Protein AF-A0A6A6EH14-F1 (afdb_monomer)

Sequence (214 aa):
MGYSIRWVVLQLLDNLEDHGVGHVAWVDNLFSSERLFATLRDLGIGAAGTVRTTTTAREEKIKKEEAQDAVEEQQEQQEQQEQQEQQEQKEQQKQQSSRSSRSSRSSRSSRSSRAAGAAGAAGAAGAAAAGAAGAAGAAGAAGAAGAGAEEQQEQLLHIQQLEQLDHNQQPIKRKNPPSQSTPPLKRLKAIPEINRGVDPALTEIHRRHHNNLE

Mean predicted aligned error: 21.18 Å

Organism: NCBI:txid1314779

Solvent-accessible surface area (backbone atoms only — not comparable to full-atom values): 14132 Å² total; per-residue (Å²): 137,84,80,53,71,67,55,55,55,51,56,58,33,62,72,37,79,76,55,32,51,83,36,72,48,80,37,55,51,93,69,53,43,72,70,52,54,53,52,35,49,77,63,52,23,44,72,49,61,50,74,74,85,68,82,46,76,65,56,54,50,50,53,50,50,55,52,47,53,54,50,52,55,53,49,54,54,49,56,53,51,56,53,52,54,54,49,52,54,53,51,52,52,52,52,51,56,55,50,60,61,49,61,70,54,58,73,66,59,77,77,75,69,89,71,85,80,92,84,80,89,83,87,84,86,87,83,90,83,87,88,82,84,91,84,87,87,86,84,86,82,88,79,91,89,80,86,63,61,64,62,53,51,53,49,52,55,51,53,58,51,52,57,59,57,59,74,68,63,66,80,74,79,74,75,78,75,80,85,74,83,75,77,82,80,77,81,76,77,82,77,81,82,77,80,75,75,78,63,71,73,66,63,58,60,62,58,62,63,68,76,75,78,122

Foldseek 3Di:
DDDDLLNVVQVVLCPDVVSQAVEEAEDEQVSDDPVSCVVCVVVNHHYDYDHDPDDDPVNVVVVVVVVVVVVVVVVVVVVVVVVVVVVVVVVVVVVVVVVVVVVVVVVVVVVPPPDDDDDDDDDDDDDDDDDDDDDDDDDDDDDDDPPPPVVVVVVVVVVVVVVVVVVPPDPPPPPDDPDDDDDDDDDDDDDDDPPPDDDVVVVVVVVVVVVPPD

Radius of gyration: 39.1 Å; Cα contacts (8 Å, |Δi|>4): 51; chains: 1; bounding box: 109×74×80 Å

pLDDT: mean 70.2, std 20.9, range [32.19, 96.38]

Structure (mmCIF, N/CA/C/O backbone):
data_AF-A0A6A6EH14-F1
#
_entry.id   AF-A0A6A6EH14-F1
#
loop_
_atom_site.group_PDB
_atom_site.id
_atom_site.type_symbol
_atom_site.label_atom_id
_atom_site.label_alt_id
_atom_site.label_comp_id
_atom_site.label_asym_id
_atom_site.label_entity_id
_atom_site.label_seq_id
_atom_site.pdbx_PDB_ins_code
_atom_site.Cartn_x
_atom_site.Cartn_y
_atom_site.Cartn_z
_atom_site.occupancy
_atom_site.B_iso_or_equiv
_atom_site.auth_seq_id
_atom_site.auth_comp_id
_atom_site.auth_asym_id
_atom_site.auth_atom_id
_atom_site.pdbx_PDB_model_num
ATOM 1 N N . MET A 1 1 ? 8.130 22.002 -8.125 1.00 62.53 1 MET A N 1
ATOM 2 C CA . MET A 1 1 ? 7.531 20.819 -8.777 1.00 62.53 1 MET A CA 1
ATOM 3 C C . MET A 1 1 ? 8.627 19.782 -8.938 1.00 62.53 1 MET A C 1
ATOM 5 O O . MET A 1 1 ? 9.540 20.007 -9.720 1.00 62.53 1 MET A O 1
ATOM 9 N N . GLY A 1 2 ? 8.630 18.735 -8.113 1.00 70.50 2 GLY A N 1
ATOM 10 C CA . GLY A 1 2 ? 9.620 17.664 -8.232 1.00 70.50 2 GLY A CA 1
ATOM 11 C C . GLY A 1 2 ? 9.147 16.663 -9.275 1.00 70.50 2 GLY A C 1
ATOM 12 O O . GLY A 1 2 ? 8.114 16.029 -9.071 1.00 70.50 2 GLY A O 1
ATOM 13 N N . TYR A 1 3 ? 9.866 16.532 -10.387 1.00 80.19 3 TYR A N 1
ATOM 14 C CA . TYR A 1 3 ? 9.584 15.467 -11.342 1.00 80.19 3 TYR A CA 1
ATOM 15 C C . TYR A 1 3 ? 10.009 14.141 -10.722 1.00 80.19 3 TYR A C 1
ATOM 17 O O . TYR A 1 3 ? 11.165 13.960 -10.336 1.00 80.19 3 TYR A O 1
ATOM 25 N N . SER A 1 4 ? 9.056 13.220 -10.590 1.00 86.69 4 SER A N 1
ATOM 26 C CA . SER A 1 4 ? 9.380 11.854 -10.204 1.00 86.69 4 SER A CA 1
ATOM 27 C C . SER A 1 4 ? 10.250 11.239 -11.293 1.00 86.69 4 SER A C 1
ATOM 29 O O . SER A 1 4 ? 9.965 11.387 -12.479 1.00 86.69 4 SER A O 1
ATOM 31 N N . ILE A 1 5 ? 11.289 10.517 -10.888 1.00 84.31 5 ILE A N 1
ATOM 32 C CA . ILE A 1 5 ? 12.186 9.774 -11.779 1.00 84.31 5 ILE A CA 1
ATOM 33 C C . ILE A 1 5 ? 11.406 8.899 -12.778 1.00 84.31 5 ILE A C 1
ATOM 35 O O . ILE A 1 5 ? 11.756 8.835 -13.954 1.00 84.31 5 ILE A O 1
ATOM 39 N N . ARG A 1 6 ? 10.297 8.292 -12.330 1.00 88.88 6 ARG A N 1
ATOM 40 C CA . ARG A 1 6 ? 9.376 7.525 -13.183 1.00 88.88 6 ARG A CA 1
ATOM 41 C C . ARG A 1 6 ? 8.879 8.347 -14.374 1.00 88.88 6 ARG A C 1
ATOM 43 O O . ARG A 1 6 ? 8.787 7.826 -15.476 1.00 88.88 6 ARG A O 1
ATOM 50 N N . TRP A 1 7 ? 8.563 9.619 -14.148 1.00 92.25 7 TRP A N 1
ATOM 51 C CA . TRP A 1 7 ? 8.010 10.511 -15.164 1.00 92.25 7 TRP A CA 1
ATOM 52 C C . TRP A 1 7 ? 9.032 10.820 -16.258 1.00 92.25 7 TRP A C 1
ATOM 54 O O . TRP A 1 7 ? 8.688 10.808 -17.431 1.00 92.25 7 TRP A O 1
ATOM 64 N N . VAL A 1 8 ? 10.301 11.002 -15.883 1.00 91.88 8 VAL A N 1
ATOM 65 C CA . VAL A 1 8 ? 11.390 11.239 -16.843 1.00 91.88 8 VAL A CA 1
ATOM 66 C C . VAL A 1 8 ? 11.595 10.024 -17.750 1.00 91.88 8 VAL A C 1
ATOM 68 O O . VAL A 1 8 ? 11.724 10.184 -18.958 1.00 91.88 8 VAL A O 1
ATOM 71 N N . VAL A 1 9 ? 11.583 8.808 -17.190 1.00 90.56 9 VAL A N 1
ATOM 72 C CA . VAL A 1 9 ? 11.736 7.576 -17.984 1.00 90.56 9 VAL A CA 1
ATOM 73 C C . VAL A 1 9 ? 10.575 7.405 -18.964 1.00 90.56 9 VAL A C 1
ATOM 75 O O . VAL A 1 9 ? 10.810 7.125 -20.134 1.00 90.56 9 VAL A O 1
ATOM 78 N N . LEU A 1 10 ? 9.335 7.623 -18.514 1.00 91.06 10 LEU A N 1
ATOM 79 C CA . LEU A 1 10 ? 8.160 7.530 -19.386 1.00 91.06 10 LEU A CA 1
ATOM 80 C C . LEU A 1 10 ? 8.180 8.596 -20.487 1.00 91.06 10 LEU A C 1
ATOM 82 O O . LEU A 1 10 ? 7.934 8.278 -21.642 1.00 91.06 10 LEU A O 1
ATOM 86 N N . GLN A 1 11 ? 8.570 9.829 -20.161 1.00 93.56 11 GLN A N 1
ATOM 87 C CA . GLN A 1 11 ? 8.690 10.901 -21.146 1.00 93.56 11 GLN A CA 1
ATOM 88 C C . GLN A 1 11 ? 9.748 10.594 -22.218 1.00 93.56 11 GLN A C 1
ATOM 90 O O . GLN A 1 11 ? 9.579 10.962 -23.376 1.00 93.56 11 GLN A O 1
ATOM 95 N N . LEU A 1 12 ? 10.852 9.933 -21.857 1.00 93.19 12 LEU A N 1
ATOM 96 C CA . LEU A 1 12 ? 11.852 9.505 -22.838 1.00 93.19 12 LEU A CA 1
ATOM 97 C C . LEU A 1 12 ? 11.308 8.413 -23.766 1.00 93.19 12 LEU A C 1
ATOM 99 O O . LEU A 1 12 ? 11.603 8.443 -24.958 1.00 93.19 12 LEU A O 1
ATOM 103 N N . LEU A 1 13 ? 10.502 7.489 -23.239 1.00 92.62 13 LEU A N 1
ATOM 104 C CA . LEU A 1 13 ? 9.889 6.419 -24.029 1.00 92.62 13 LEU A CA 1
ATOM 105 C C . LEU A 1 13 ? 8.793 6.935 -24.966 1.00 92.62 13 LEU A C 1
ATOM 107 O O . LEU A 1 13 ? 8.703 6.469 -26.096 1.00 92.62 13 LEU A O 1
ATOM 111 N N . ASP A 1 14 ? 8.037 7.952 -24.551 1.00 93.69 14 ASP A N 1
ATOM 112 C CA . ASP A 1 14 ? 7.028 8.606 -25.396 1.00 93.69 14 ASP A CA 1
ATOM 113 C C . ASP A 1 14 ? 7.622 9.287 -26.638 1.00 93.69 14 ASP A C 1
ATOM 115 O O . ASP A 1 14 ? 6.906 9.524 -27.608 1.00 93.69 14 ASP A O 1
ATOM 119 N N . ASN A 1 15 ? 8.921 9.602 -26.623 1.00 94.38 15 ASN A N 1
ATOM 120 C CA . ASN A 1 15 ? 9.616 10.196 -27.766 1.00 94.38 15 ASN A CA 1
ATOM 121 C C . ASN A 1 15 ? 10.170 9.153 -28.758 1.00 94.38 15 ASN A C 1
ATOM 123 O O . ASN A 1 15 ? 10.753 9.545 -29.770 1.00 94.38 15 ASN A O 1
ATOM 127 N N . LEU A 1 16 ? 10.040 7.850 -28.481 1.00 93.31 16 LEU A N 1
ATOM 128 C CA . LEU A 1 16 ? 10.432 6.785 -29.411 1.00 93.31 16 LEU A CA 1
ATOM 129 C C . LEU A 1 16 ? 9.328 6.530 -30.446 1.00 93.31 16 LEU A C 1
ATOM 131 O O . LEU A 1 16 ? 8.141 6.696 -30.161 1.00 93.31 16 LEU A O 1
ATOM 135 N N . GLU A 1 17 ? 9.722 6.076 -31.639 1.00 91.56 17 GLU A N 1
ATOM 136 C CA . GLU A 1 17 ? 8.773 5.527 -32.613 1.00 91.56 17 GLU A CA 1
ATOM 137 C C . GLU A 1 17 ? 8.001 4.360 -31.973 1.00 91.56 17 GLU A C 1
ATOM 139 O O . GLU A 1 17 ? 8.542 3.600 -31.166 1.00 91.56 17 GLU A O 1
ATOM 144 N N . ASP A 1 18 ? 6.701 4.288 -32.260 1.00 89.88 18 ASP A N 1
ATOM 145 C CA . ASP A 1 18 ? 5.772 3.309 -31.683 1.00 89.88 18 ASP A CA 1
ATOM 146 C C . ASP A 1 18 ? 5.687 3.315 -30.141 1.00 89.88 18 ASP A C 1
ATOM 148 O O . ASP A 1 18 ? 5.312 2.314 -29.527 1.00 89.88 18 ASP A O 1
ATOM 152 N N . HIS A 1 19 ? 6.021 4.442 -29.493 1.00 90.75 19 HIS A N 1
ATOM 153 C CA . HIS A 1 19 ? 5.963 4.624 -28.033 1.00 90.75 19 HIS A CA 1
ATOM 154 C C . HIS A 1 19 ? 6.772 3.575 -27.243 1.00 90.75 19 HIS A C 1
ATOM 156 O O . HIS A 1 19 ? 6.478 3.276 -26.085 1.00 90.75 19 HIS A O 1
ATOM 162 N N . GLY A 1 20 ? 7.786 2.976 -27.876 1.00 88.00 20 GLY A N 1
ATOM 163 C CA . GLY A 1 20 ? 8.615 1.939 -27.265 1.00 88.00 20 GLY A CA 1
ATOM 164 C C . GLY A 1 20 ? 7.990 0.537 -27.233 1.00 88.00 20 GLY A C 1
ATOM 165 O O . GLY A 1 20 ? 8.589 -0.368 -26.646 1.00 88.00 20 GLY A O 1
ATOM 1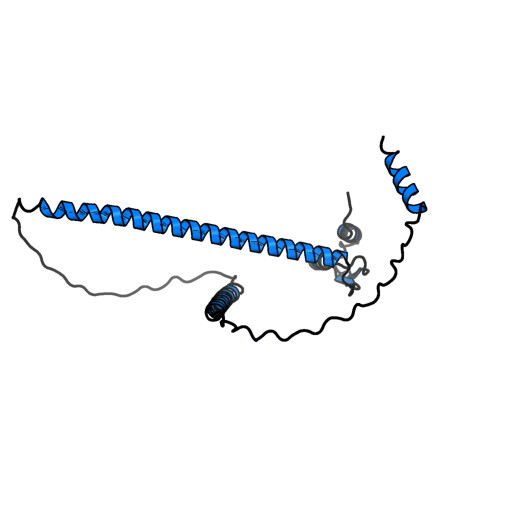66 N N . VAL A 1 21 ? 6.835 0.307 -27.866 1.00 92.00 21 VAL A N 1
ATOM 167 C CA . VAL A 1 21 ? 6.242 -1.037 -27.965 1.00 92.00 21 VAL A CA 1
ATOM 168 C C . VAL A 1 21 ? 7.173 -1.959 -28.756 1.00 92.00 21 VAL A C 1
ATOM 170 O O . VAL A 1 21 ? 7.667 -1.610 -29.822 1.00 92.00 21 VAL A O 1
ATOM 173 N N . GLY A 1 22 ? 7.447 -3.152 -28.222 1.00 91.75 22 GLY A N 1
ATOM 174 C CA . GLY A 1 22 ? 8.391 -4.097 -28.834 1.00 91.75 22 GLY A CA 1
ATOM 175 C C . GLY A 1 22 ? 9.871 -3.777 -28.583 1.00 91.75 22 GLY A C 1
ATOM 176 O O . GLY A 1 22 ? 10.736 -4.563 -28.974 1.00 91.75 22 GLY A O 1
ATOM 177 N N . HIS A 1 23 ? 10.178 -2.684 -27.880 1.00 93.19 23 HIS A N 1
ATOM 178 C CA . HIS A 1 23 ? 11.528 -2.381 -27.419 1.00 93.19 23 HIS A CA 1
ATOM 179 C C . HIS A 1 23 ? 11.799 -2.960 -26.027 1.00 93.19 23 HIS A C 1
ATOM 181 O O . HIS A 1 23 ? 10.889 -3.225 -25.237 1.00 93.19 23 HIS A O 1
ATOM 187 N N . VAL A 1 24 ? 13.089 -3.143 -25.726 1.00 94.69 24 VAL A N 1
ATOM 188 C CA . VAL A 1 24 ? 13.566 -3.525 -24.394 1.00 94.69 24 VAL A CA 1
ATOM 189 C C . VAL A 1 24 ? 14.359 -2.372 -23.789 1.00 94.69 24 VAL A C 1
ATOM 191 O O . VAL A 1 24 ? 15.455 -2.054 -24.251 1.00 94.69 24 VAL A O 1
ATOM 194 N N . ALA A 1 25 ? 13.816 -1.755 -22.743 1.00 94.69 25 ALA A N 1
ATOM 195 C CA . ALA A 1 25 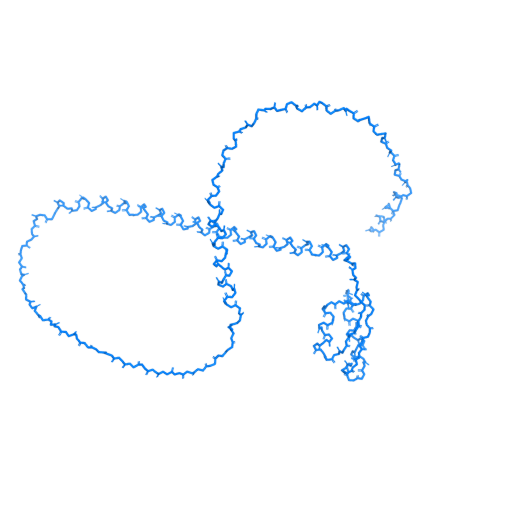? 14.491 -0.716 -21.981 1.00 94.69 25 ALA A CA 1
ATOM 196 C C . ALA A 1 25 ? 15.471 -1.342 -20.976 1.00 94.69 25 ALA A C 1
ATOM 198 O O . ALA A 1 25 ? 15.074 -2.120 -20.106 1.00 94.69 25 ALA A O 1
ATOM 199 N N . TRP A 1 26 ? 16.750 -0.975 -21.076 1.00 94.88 26 TRP A N 1
ATOM 200 C CA . TRP A 1 26 ? 17.766 -1.327 -20.084 1.00 94.88 26 TRP A CA 1
ATOM 201 C C . TRP A 1 26 ? 17.863 -0.218 -19.043 1.00 94.88 26 TRP A C 1
ATOM 203 O O . TRP A 1 26 ? 18.331 0.883 -19.328 1.00 94.88 26 TRP A O 1
ATOM 213 N N . VAL A 1 27 ? 17.378 -0.506 -17.841 1.00 94.62 27 VAL A N 1
ATOM 214 C CA . VAL A 1 27 ? 17.227 0.465 -16.761 1.00 94.62 27 VAL A CA 1
ATOM 215 C C . VAL A 1 27 ? 18.344 0.261 -15.738 1.00 94.62 27 VAL A C 1
ATOM 217 O O . VAL A 1 27 ? 18.548 -0.839 -15.222 1.00 94.62 27 VAL A O 1
ATOM 220 N N . ASP A 1 28 ? 19.093 1.326 -15.453 1.00 92.94 28 ASP A N 1
ATOM 221 C CA . ASP A 1 28 ? 20.128 1.300 -14.419 1.00 92.94 28 ASP A CA 1
ATOM 222 C C . ASP A 1 28 ? 19.495 1.211 -13.021 1.00 92.94 28 ASP A C 1
ATOM 224 O O . ASP A 1 28 ? 18.362 1.623 -12.774 1.00 92.94 28 ASP A O 1
ATOM 228 N N . ASN A 1 29 ? 20.276 0.725 -12.073 1.00 87.81 29 ASN A N 1
ATOM 229 C CA . ASN A 1 29 ? 19.924 0.455 -10.694 1.00 87.81 29 ASN A CA 1
ATOM 230 C C . ASN A 1 29 ? 19.356 1.661 -9.931 1.00 87.81 29 ASN A C 1
ATOM 232 O O . ASN A 1 29 ? 18.654 1.504 -8.936 1.00 87.81 29 ASN A O 1
ATOM 236 N N . LEU A 1 30 ? 19.702 2.880 -10.356 1.00 85.31 30 LEU A N 1
ATOM 237 C CA . LEU A 1 30 ? 19.173 4.119 -9.777 1.00 85.31 30 LEU A CA 1
ATOM 238 C C . LEU A 1 30 ? 17.703 4.363 -10.159 1.00 85.31 30 LEU A C 1
ATOM 240 O O . LEU A 1 30 ? 16.991 5.089 -9.467 1.00 85.31 30 LEU A O 1
ATOM 244 N N . PHE A 1 31 ? 17.268 3.760 -11.262 1.00 87.75 31 PHE A N 1
ATOM 245 C CA . PHE A 1 31 ? 15.968 3.957 -11.891 1.00 87.75 31 PHE A CA 1
ATOM 246 C C . PHE A 1 31 ? 15.073 2.714 -11.778 1.00 87.75 31 PHE A C 1
ATOM 248 O O . PHE A 1 31 ? 13.852 2.821 -11.907 1.00 87.75 31 PHE A O 1
ATOM 255 N N . SER A 1 32 ? 15.665 1.553 -11.488 1.00 89.56 32 SER A N 1
ATOM 256 C CA . SER A 1 32 ? 14.960 0.303 -11.219 1.00 89.56 32 SER A CA 1
ATOM 257 C C . SER A 1 32 ? 14.016 0.444 -10.025 1.00 89.56 32 SER A C 1
ATOM 259 O O . SER A 1 32 ? 14.443 0.576 -8.880 1.00 89.56 32 SER A O 1
ATOM 261 N N . SER A 1 33 ? 12.712 0.380 -10.289 1.00 87.44 33 SER A N 1
ATOM 262 C CA . SER A 1 33 ? 11.682 0.265 -9.255 1.00 87.44 33 SER A CA 1
ATOM 263 C C . SER A 1 33 ? 10.586 -0.688 -9.714 1.00 87.44 33 SER A C 1
ATOM 265 O O . SER A 1 33 ? 10.252 -0.735 -10.898 1.00 87.44 33 SER A O 1
ATOM 267 N N . GLU A 1 34 ? 9.995 -1.427 -8.776 1.00 87.44 34 GLU A N 1
ATOM 268 C CA . GLU A 1 34 ? 8.921 -2.383 -9.071 1.00 87.44 34 GLU A CA 1
ATOM 269 C C . GLU A 1 34 ? 7.739 -1.707 -9.781 1.00 87.44 34 GLU A C 1
ATOM 271 O O . GLU A 1 34 ? 7.255 -2.190 -10.805 1.00 87.44 34 GLU A O 1
ATOM 276 N N . ARG A 1 35 ? 7.343 -0.520 -9.302 1.00 89.69 35 ARG A N 1
ATOM 277 C CA . ARG A 1 35 ? 6.259 0.276 -9.898 1.00 89.69 35 ARG A CA 1
ATOM 278 C C . ARG A 1 35 ? 6.571 0.711 -11.334 1.00 89.69 35 ARG A C 1
ATOM 280 O O . ARG A 1 35 ? 5.663 0.749 -12.165 1.00 89.69 35 ARG A O 1
ATOM 287 N N . LEU A 1 36 ? 7.831 1.038 -11.641 1.00 92.25 36 LEU A N 1
ATOM 288 C CA . LEU A 1 36 ? 8.244 1.357 -13.010 1.00 92.25 36 LEU A CA 1
ATOM 289 C C . LEU A 1 36 ? 8.128 0.121 -13.906 1.00 92.25 36 LEU A C 1
ATOM 291 O O . LEU A 1 3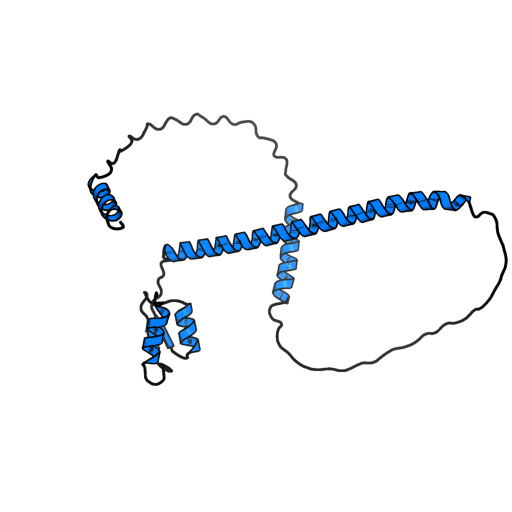6 ? 7.497 0.206 -14.953 1.00 92.25 36 LEU A O 1
ATOM 295 N N . PHE A 1 37 ? 8.660 -1.027 -13.481 1.00 94.31 37 PHE A N 1
ATOM 296 C CA . PHE A 1 37 ? 8.598 -2.261 -14.272 1.00 94.31 37 PHE A CA 1
ATOM 297 C C . PHE A 1 37 ? 7.168 -2.771 -14.488 1.00 94.31 37 PHE A C 1
ATOM 299 O O . PHE A 1 37 ? 6.866 -3.274 -15.566 1.00 94.31 37 PHE A O 1
ATOM 306 N N . ALA A 1 38 ? 6.276 -2.624 -13.503 1.00 93.62 38 ALA A N 1
ATOM 307 C CA . ALA A 1 38 ? 4.851 -2.904 -13.683 1.00 93.62 38 ALA A CA 1
ATOM 308 C C . ALA A 1 38 ? 4.243 -2.008 -14.775 1.00 93.62 38 ALA A C 1
ATOM 310 O O . ALA A 1 38 ? 3.647 -2.514 -15.718 1.00 93.62 38 ALA A O 1
ATOM 311 N N . THR A 1 39 ? 4.515 -0.699 -14.719 1.00 94.25 39 THR A N 1
ATOM 312 C CA . THR A 1 39 ? 4.010 0.255 -15.723 1.00 94.25 39 THR A CA 1
ATOM 313 C C . THR A 1 39 ? 4.520 -0.068 -17.130 1.00 94.25 39 THR A C 1
ATOM 315 O O . THR A 1 39 ? 3.746 -0.055 -18.077 1.00 94.25 39 THR A O 1
ATOM 318 N N . LEU A 1 40 ? 5.816 -0.367 -17.284 1.00 94.69 40 LEU A N 1
ATOM 319 C CA . LEU A 1 40 ? 6.399 -0.695 -18.591 1.00 94.69 40 LEU A CA 1
ATOM 320 C C . LEU A 1 40 ? 5.784 -1.968 -19.182 1.00 94.69 40 LEU A C 1
ATOM 322 O O . LEU A 1 40 ? 5.496 -2.015 -20.373 1.00 94.69 40 LEU A O 1
ATOM 326 N N . ARG A 1 41 ? 5.508 -2.965 -18.338 1.00 94.69 41 ARG A N 1
ATOM 327 C CA . ARG A 1 41 ? 4.848 -4.209 -18.744 1.00 94.69 41 ARG A CA 1
ATOM 328 C C . ARG A 1 41 ? 3.423 -3.976 -19.237 1.00 94.69 41 ARG A C 1
ATOM 330 O O . ARG A 1 41 ? 3.058 -4.533 -20.266 1.00 94.69 41 ARG A O 1
ATOM 337 N N . ASP A 1 42 ? 2.653 -3.145 -18.537 1.00 95.19 42 ASP A N 1
ATOM 338 C CA . ASP A 1 42 ? 1.282 -2.795 -18.934 1.00 95.19 42 ASP A CA 1
ATOM 339 C C . ASP A 1 42 ? 1.255 -2.042 -20.274 1.00 95.19 42 ASP A C 1
ATOM 341 O O . ASP A 1 42 ? 0.309 -2.175 -21.048 1.00 95.19 42 ASP A O 1
ATOM 345 N N . LEU A 1 43 ? 2.328 -1.305 -20.581 1.00 94.00 43 LEU A N 1
ATOM 346 C CA . LEU A 1 43 ? 2.539 -0.632 -21.865 1.00 94.00 43 LEU A CA 1
ATOM 347 C C . LEU A 1 43 ? 3.099 -1.558 -22.963 1.00 94.00 43 LEU A C 1
ATOM 349 O O . LEU A 1 43 ? 3.321 -1.108 -24.083 1.00 94.00 43 LEU A O 1
ATOM 353 N N . GLY A 1 44 ? 3.347 -2.840 -22.675 1.00 94.62 44 GLY A N 1
ATOM 354 C CA . GLY A 1 44 ? 3.933 -3.780 -23.638 1.00 94.62 44 GLY A CA 1
ATOM 355 C C . GLY A 1 44 ? 5.416 -3.527 -23.935 1.00 94.62 44 GLY A C 1
ATOM 356 O O . GLY A 1 44 ? 5.936 -3.992 -24.951 1.00 94.62 44 GLY A O 1
ATOM 357 N N . ILE A 1 45 ? 6.102 -2.795 -23.056 1.00 96.06 45 ILE A N 1
ATOM 358 C CA . ILE A 1 45 ? 7.523 -2.473 -23.166 1.00 96.06 45 ILE A CA 1
ATOM 359 C C . ILE A 1 45 ? 8.304 -3.488 -22.333 1.00 96.06 45 ILE A C 1
ATOM 361 O O . ILE A 1 45 ? 8.118 -3.615 -21.118 1.00 96.06 45 ILE A O 1
ATOM 365 N N . GLY A 1 46 ? 9.205 -4.220 -22.987 1.00 96.06 46 GLY A N 1
ATOM 366 C CA . GLY A 1 46 ? 10.143 -5.081 -22.284 1.00 96.06 46 GLY A CA 1
ATOM 367 C C . GLY A 1 46 ? 11.085 -4.224 -21.445 1.00 96.06 46 GLY A C 1
ATOM 368 O O . GLY A 1 46 ? 11.543 -3.174 -21.884 1.00 96.06 46 GLY A O 1
ATOM 369 N N . ALA A 1 47 ? 11.406 -4.652 -20.233 1.00 96.38 47 ALA A N 1
ATOM 370 C CA . ALA A 1 47 ? 12.354 -3.926 -19.405 1.00 96.38 47 ALA A CA 1
ATOM 371 C C . ALA A 1 47 ? 13.249 -4.899 -18.650 1.00 96.38 47 ALA A C 1
ATOM 373 O O . ALA A 1 47 ? 12.778 -5.882 -18.078 1.00 96.38 47 ALA A O 1
ATOM 374 N N . ALA A 1 48 ? 14.543 -4.610 -18.657 1.00 95.62 48 ALA A N 1
ATOM 375 C CA . ALA A 1 48 ? 15.550 -5.334 -17.904 1.00 95.62 48 ALA A CA 1
ATOM 376 C C . ALA A 1 48 ? 16.378 -4.322 -17.117 1.00 95.62 48 ALA A C 1
ATOM 378 O O . ALA A 1 48 ? 16.670 -3.232 -17.601 1.00 95.62 48 ALA A O 1
ATOM 379 N N . GLY A 1 49 ? 16.765 -4.665 -15.897 1.00 94.00 49 GLY A N 1
ATOM 380 C CA . GLY A 1 49 ? 17.567 -3.773 -15.078 1.00 94.00 49 GLY A CA 1
ATOM 381 C C . GLY A 1 49 ? 18.276 -4.513 -13.967 1.00 94.00 49 GLY A C 1
ATOM 382 O O . GLY A 1 49 ? 17.923 -5.638 -13.612 1.00 94.00 49 GLY A O 1
ATOM 383 N N . THR A 1 50 ? 19.299 -3.871 -13.420 1.00 89.56 50 THR A N 1
ATOM 384 C CA . THR A 1 50 ? 19.921 -4.350 -12.187 1.00 89.56 50 THR A CA 1
ATOM 385 C C . THR A 1 50 ? 19.080 -3.891 -11.000 1.00 89.56 50 THR A C 1
ATOM 387 O O . THR A 1 50 ? 18.483 -2.814 -11.035 1.00 89.56 50 THR A O 1
ATOM 390 N N . VAL A 1 51 ? 18.985 -4.735 -9.974 1.00 81.94 51 VAL A N 1
ATOM 391 C CA . VAL A 1 51 ? 18.228 -4.452 -8.750 1.00 81.94 51 VAL A CA 1
ATOM 392 C C . VAL A 1 51 ? 19.215 -4.290 -7.601 1.00 81.94 51 VAL A C 1
ATOM 394 O O . VAL A 1 51 ? 20.134 -5.099 -7.444 1.00 81.94 51 VAL A O 1
ATOM 397 N N . ARG A 1 52 ? 19.034 -3.250 -6.779 1.00 78.00 52 ARG A N 1
ATOM 398 C CA . ARG A 1 52 ? 19.806 -3.074 -5.547 1.00 78.00 52 ARG A CA 1
ATOM 399 C C . ARG A 1 52 ? 19.392 -4.183 -4.603 1.00 78.00 52 ARG A C 1
ATOM 401 O O . ARG A 1 52 ? 18.240 -4.269 -4.205 1.00 78.00 52 ARG A O 1
ATOM 408 N N . THR A 1 53 ? 20.349 -5.018 -4.229 1.00 79.81 53 THR A N 1
ATOM 409 C CA . THR A 1 53 ? 20.151 -6.009 -3.167 1.00 79.81 53 THR A CA 1
ATOM 410 C C . THR A 1 53 ? 20.222 -5.373 -1.781 1.00 79.81 53 THR A C 1
ATOM 412 O O . THR A 1 53 ? 19.756 -5.953 -0.806 1.00 79.81 53 THR A O 1
ATOM 415 N N . THR A 1 54 ? 20.804 -4.177 -1.679 1.00 78.81 54 THR A N 1
ATOM 416 C CA . THR A 1 54 ? 20.924 -3.436 -0.427 1.00 78.81 54 THR A CA 1
ATOM 417 C C . THR A 1 54 ? 19.688 -2.574 -0.220 1.00 78.81 54 THR A C 1
ATOM 419 O O . THR A 1 54 ? 19.501 -1.590 -0.941 1.00 78.81 54 THR A O 1
ATOM 422 N N . THR A 1 55 ? 18.889 -2.909 0.790 1.00 71.50 55 THR A N 1
ATOM 423 C CA . THR A 1 55 ? 17.839 -2.032 1.308 1.00 71.50 55 THR A CA 1
ATOM 424 C C . THR A 1 55 ? 18.472 -0.707 1.712 1.00 71.50 55 THR A C 1
ATOM 426 O O . THR A 1 55 ? 19.413 -0.666 2.507 1.00 71.50 55 THR A O 1
ATOM 429 N N . THR A 1 56 ? 18.011 0.394 1.133 1.00 74.50 56 THR A N 1
ATOM 430 C CA . THR A 1 56 ? 18.500 1.712 1.545 1.00 74.50 56 THR A CA 1
ATOM 431 C C . THR A 1 56 ? 17.863 2.102 2.879 1.00 74.50 56 THR A C 1
ATOM 433 O O . THR A 1 56 ? 16.708 1.777 3.139 1.00 74.50 56 THR A O 1
ATOM 436 N N . ALA A 1 57 ? 18.570 2.872 3.713 1.00 80.00 57 ALA A N 1
ATOM 437 C CA . ALA A 1 57 ? 18.023 3.372 4.984 1.00 80.00 57 ALA A CA 1
ATOM 438 C C . ALA A 1 57 ? 16.691 4.136 4.808 1.00 80.00 57 ALA A C 1
ATOM 440 O O . ALA A 1 57 ? 15.863 4.195 5.714 1.00 80.00 57 ALA A O 1
ATOM 441 N N . ARG A 1 58 ? 16.464 4.710 3.618 1.00 75.00 58 ARG A N 1
ATOM 442 C CA . ARG A 1 58 ? 15.195 5.346 3.256 1.00 75.00 58 ARG A CA 1
ATOM 443 C C . ARG A 1 58 ? 14.066 4.329 3.090 1.00 75.00 58 ARG A C 1
ATOM 445 O O . ARG A 1 58 ? 12.971 4.586 3.572 1.00 75.00 58 ARG A O 1
ATOM 452 N N . GLU A 1 59 ? 14.316 3.208 2.422 1.00 76.31 59 GLU A N 1
ATOM 453 C CA . GLU A 1 59 ? 13.321 2.140 2.259 1.00 76.31 59 GLU A CA 1
ATOM 454 C C . GLU A 1 59 ? 12.990 1.478 3.594 1.00 76.31 59 GLU A C 1
ATOM 456 O O . GLU A 1 59 ? 11.828 1.181 3.843 1.00 76.31 59 GLU A O 1
ATOM 461 N N . GLU A 1 60 ? 13.972 1.303 4.483 1.00 84.00 60 GLU A N 1
ATOM 462 C CA . GLU A 1 60 ? 13.701 0.830 5.846 1.00 84.00 60 GLU A CA 1
ATOM 463 C C . GLU A 1 60 ? 12.821 1.808 6.625 1.00 84.00 60 GLU A C 1
ATOM 465 O O . GLU A 1 60 ? 11.907 1.382 7.327 1.00 84.00 60 GLU A O 1
ATOM 470 N N . LYS A 1 61 ? 13.054 3.118 6.473 1.00 87.88 61 LYS A N 1
ATOM 471 C CA . LYS A 1 61 ? 12.217 4.146 7.100 1.00 87.88 61 LYS A CA 1
ATOM 472 C C . LYS A 1 61 ? 10.784 4.098 6.577 1.00 87.88 61 LYS A C 1
ATOM 474 O O . LYS A 1 61 ? 9.873 4.088 7.389 1.00 87.88 61 LYS A O 1
ATOM 479 N N . ILE A 1 62 ? 10.599 3.998 5.258 1.00 85.31 62 ILE A N 1
ATOM 480 C CA . ILE A 1 62 ? 9.265 3.901 4.642 1.00 85.31 62 ILE A CA 1
ATOM 481 C C . ILE A 1 62 ? 8.551 2.632 5.106 1.00 85.31 62 ILE A C 1
ATOM 483 O O . ILE A 1 62 ? 7.419 2.713 5.555 1.00 85.31 62 ILE A O 1
ATOM 487 N N . LYS A 1 63 ? 9.221 1.474 5.085 1.00 85.56 63 LYS A N 1
ATOM 488 C CA . LYS A 1 63 ? 8.628 0.222 5.579 1.00 85.56 63 LYS A CA 1
ATOM 489 C C . LYS A 1 63 ? 8.261 0.295 7.057 1.00 85.56 63 LYS A C 1
ATOM 491 O O . LYS A 1 63 ? 7.273 -0.295 7.471 1.00 85.56 63 LYS A O 1
ATOM 496 N N . LYS A 1 64 ? 9.071 0.984 7.864 1.00 90.62 64 LYS A N 1
ATOM 497 C CA . LYS A 1 64 ? 8.786 1.184 9.284 1.00 90.62 64 LYS A CA 1
ATOM 498 C C . LYS A 1 64 ? 7.595 2.117 9.495 1.00 90.62 64 LYS A C 1
ATOM 500 O O . LYS A 1 64 ? 6.811 1.844 10.391 1.00 90.62 64 LYS A O 1
ATOM 505 N N . GLU A 1 65 ? 7.469 3.169 8.692 1.00 91.00 65 GLU A N 1
ATOM 506 C CA . GLU A 1 65 ? 6.313 4.073 8.712 1.00 91.00 65 GLU A CA 1
ATOM 507 C C . GLU A 1 65 ? 5.043 3.330 8.269 1.00 91.00 65 GLU A C 1
ATOM 509 O O . GLU A 1 65 ? 4.090 3.291 9.032 1.00 91.00 65 GLU A O 1
ATOM 514 N N . GLU A 1 66 ? 5.067 2.602 7.146 1.00 90.69 66 GLU A N 1
ATOM 515 C CA . GLU A 1 66 ? 3.928 1.778 6.698 1.00 90.69 66 GLU A CA 1
ATOM 516 C C . GLU A 1 66 ? 3.534 0.711 7.735 1.00 90.69 66 GLU A C 1
ATOM 518 O O . GLU A 1 66 ? 2.354 0.451 7.952 1.00 90.69 66 GLU A O 1
ATOM 523 N N . ALA A 1 67 ? 4.512 0.100 8.413 1.00 88.50 67 ALA A N 1
ATOM 524 C CA . ALA A 1 67 ? 4.235 -0.846 9.490 1.00 88.50 67 ALA A CA 1
ATOM 525 C C . ALA A 1 67 ? 3.664 -0.168 10.746 1.00 88.50 67 ALA A C 1
ATOM 527 O O . ALA A 1 67 ? 2.906 -0.803 11.471 1.00 88.50 67 ALA A O 1
ATOM 528 N N . GLN A 1 68 ? 4.032 1.085 11.030 1.00 91.44 68 GLN A N 1
ATOM 529 C CA . GLN A 1 68 ? 3.452 1.848 12.136 1.00 91.44 68 GLN A CA 1
ATOM 530 C C . GLN A 1 68 ? 2.010 2.242 11.830 1.00 91.44 68 GLN A C 1
ATOM 532 O O . GLN A 1 68 ? 1.153 1.998 12.673 1.00 91.44 68 GLN A O 1
ATOM 537 N N . ASP A 1 69 ? 1.743 2.737 10.622 1.00 92.50 69 ASP A N 1
ATOM 538 C CA . ASP A 1 69 ? 0.394 3.099 10.180 1.00 92.50 69 ASP A CA 1
ATOM 539 C C . ASP A 1 69 ? -0.540 1.876 10.222 1.00 92.50 69 ASP A C 1
ATOM 541 O O . ASP A 1 69 ? -1.650 1.954 10.741 1.00 92.50 69 ASP A O 1
ATOM 545 N N . ALA A 1 70 ? -0.065 0.706 9.774 1.00 91.12 70 ALA A N 1
ATOM 546 C CA . ALA A 1 70 ? -0.840 -0.535 9.837 1.00 91.12 70 ALA A CA 1
ATOM 547 C C . ALA A 1 70 ? -1.143 -0.991 11.279 1.00 91.12 70 ALA A C 1
ATOM 549 O O . ALA A 1 70 ? -2.202 -1.561 11.540 1.00 91.12 70 ALA A O 1
ATOM 550 N N . VAL A 1 71 ? -0.221 -0.760 12.221 1.00 95.06 71 VAL A N 1
ATOM 551 C CA . VAL A 1 71 ? -0.440 -1.072 13.643 1.00 95.06 71 VAL A CA 1
ATOM 552 C C . VAL A 1 71 ? -1.437 -0.098 14.264 1.00 95.06 71 VAL A C 1
ATOM 554 O O . VAL A 1 71 ? -2.288 -0.528 15.038 1.00 95.06 71 VAL A O 1
ATOM 557 N N . GLU A 1 72 ? -1.357 1.186 13.921 1.00 94.44 72 GLU A N 1
ATOM 558 C CA . GLU A 1 72 ? -2.287 2.211 14.402 1.00 94.44 72 GLU A CA 1
ATOM 559 C C . GLU A 1 72 ? -3.713 1.936 13.893 1.00 94.44 72 GLU A C 1
ATOM 561 O O . GLU A 1 72 ? -4.651 1.905 14.687 1.00 94.44 72 GLU A O 1
ATOM 566 N N . GLU A 1 73 ? -3.867 1.577 12.615 1.00 92.81 73 GLU A N 1
ATOM 567 C CA . GLU A 1 73 ? -5.159 1.192 12.028 1.00 92.81 73 GLU A CA 1
ATOM 568 C C . GLU A 1 73 ? -5.741 -0.080 12.678 1.00 92.81 73 GLU A C 1
ATOM 570 O O . GLU A 1 73 ? -6.949 -0.189 12.915 1.00 92.81 73 GLU A O 1
ATOM 575 N N . GLN A 1 74 ? -4.883 -1.042 13.039 1.00 92.25 74 GLN A N 1
ATOM 576 C CA . GLN A 1 74 ? -5.302 -2.237 13.773 1.00 92.25 74 GLN A CA 1
ATOM 577 C C . GLN A 1 74 ? -5.736 -1.911 15.213 1.00 92.25 74 GLN A C 1
ATOM 579 O O . GLN A 1 74 ? -6.665 -2.532 15.736 1.00 92.25 74 GLN A O 1
ATOM 584 N N . GLN A 1 75 ? -5.094 -0.928 15.846 1.00 94.19 75 GLN A N 1
ATOM 585 C CA . GLN A 1 75 ? -5.417 -0.485 17.200 1.00 94.19 75 GLN A CA 1
ATOM 586 C C . GLN A 1 75 ? -6.755 0.272 17.239 1.00 94.19 75 GLN A C 1
ATOM 588 O O . GLN A 1 75 ? -7.589 -0.004 18.102 1.00 94.19 75 GLN A O 1
ATOM 593 N N . GLU A 1 76 ? -7.020 1.135 16.253 1.00 94.69 76 GLU A N 1
ATOM 594 C CA . GLU A 1 76 ? -8.313 1.819 16.112 1.00 94.69 76 GLU A CA 1
ATOM 595 C C . GLU A 1 76 ? -9.478 0.838 15.886 1.00 94.69 76 GLU A C 1
ATOM 597 O O . GLU A 1 76 ? -10.574 1.034 16.423 1.00 94.69 76 GLU A O 1
ATOM 602 N N . GLN A 1 77 ? -9.263 -0.249 15.131 1.00 93.44 77 GLN A N 1
ATOM 603 C CA . GLN A 1 77 ? -10.283 -1.293 14.969 1.00 93.44 77 GLN A CA 1
ATOM 604 C C . GLN A 1 77 ? -10.611 -2.008 16.285 1.00 93.44 77 GLN A C 1
ATOM 606 O O . GLN A 1 77 ? -11.786 -2.289 16.542 1.00 93.44 77 GLN A O 1
ATOM 611 N N . GLN A 1 78 ? -9.610 -2.274 17.132 1.00 93.88 78 GLN A N 1
ATOM 612 C CA . GLN A 1 78 ? -9.846 -2.856 18.458 1.00 93.88 78 GLN A CA 1
ATOM 613 C C . GLN A 1 78 ? -10.656 -1.917 19.356 1.00 93.88 78 GLN A C 1
ATOM 615 O O . GLN A 1 78 ? -11.632 -2.351 19.970 1.00 93.88 78 GLN A O 1
ATOM 620 N N . GLU A 1 79 ? -10.326 -0.623 19.388 1.00 95.56 79 GLU A N 1
ATOM 621 C CA . GLU A 1 79 ? -11.074 0.346 20.199 1.00 95.56 79 GLU A CA 1
ATOM 622 C C . GLU A 1 79 ? -12.539 0.491 19.749 1.00 95.56 79 GLU A C 1
ATOM 624 O O . GLU A 1 79 ? -13.438 0.663 20.581 1.00 95.56 79 GLU A O 1
ATOM 629 N N . GLN A 1 80 ? -12.820 0.385 18.443 1.00 95.38 80 GLN A N 1
ATOM 630 C CA . GLN A 1 80 ? -14.199 0.375 17.943 1.00 95.38 80 GLN A CA 1
ATOM 631 C C . GLN A 1 80 ? -14.986 -0.864 18.387 1.00 95.38 80 GLN A C 1
ATOM 633 O O . GLN A 1 80 ? -16.169 -0.733 18.723 1.00 95.38 80 GLN A O 1
ATOM 638 N N . GLN A 1 81 ? -14.360 -2.046 18.421 1.00 95.00 81 GLN A N 1
ATOM 639 C CA . GLN A 1 81 ? -15.009 -3.258 18.931 1.00 95.00 81 GLN A CA 1
ATOM 640 C C . GLN A 1 81 ? -15.339 -3.138 20.421 1.00 95.00 81 GLN A C 1
ATOM 642 O O . GLN A 1 81 ? -16.483 -3.385 20.812 1.00 95.00 81 GLN A O 1
ATOM 647 N N . GLU A 1 82 ? -14.401 -2.665 21.246 1.00 95.38 82 GLU A N 1
ATOM 648 C CA . GLU A 1 82 ? -14.644 -2.495 22.686 1.00 95.38 82 GLU A CA 1
ATOM 649 C C . GLU A 1 82 ? -15.780 -1.497 22.981 1.00 95.38 82 GLU A C 1
ATOM 651 O O . GLU A 1 82 ? -16.568 -1.681 23.919 1.00 95.38 82 GLU A O 1
ATOM 656 N N . GLN A 1 83 ? -15.916 -0.440 22.170 1.00 95.50 83 GLN A N 1
ATOM 657 C CA . GLN A 1 83 ? -17.029 0.501 22.310 1.00 95.50 83 GLN A CA 1
ATOM 658 C C . GLN A 1 83 ? -18.390 -0.127 21.985 1.00 95.50 83 GLN A C 1
ATOM 660 O O . GLN A 1 83 ? -19.375 0.204 22.658 1.00 95.50 83 GLN A O 1
ATOM 665 N N . GLN A 1 84 ? -18.470 -1.024 20.996 1.00 95.19 84 GLN A N 1
ATOM 666 C CA . GLN A 1 84 ? -19.712 -1.744 20.698 1.00 95.19 84 GLN A CA 1
ATOM 667 C C . GLN A 1 84 ? -20.103 -2.682 21.845 1.00 95.19 84 GLN A C 1
ATOM 669 O O . GLN A 1 84 ? -21.246 -2.628 22.306 1.00 95.19 84 GLN A O 1
ATOM 674 N N . GLU A 1 85 ? -19.159 -3.454 22.388 1.00 95.44 85 GLU A N 1
ATOM 675 C CA . GLU A 1 85 ? -19.441 -4.372 23.501 1.00 95.44 85 GLU A CA 1
ATOM 676 C C . GLU A 1 85 ? -19.931 -3.639 24.762 1.00 95.44 85 GLU A C 1
ATOM 678 O O . GLU A 1 85 ? -20.866 -4.082 25.443 1.00 95.44 85 GLU A O 1
ATOM 683 N N . GLN A 1 86 ? -19.363 -2.466 25.068 1.00 95.50 86 GLN A N 1
ATOM 684 C CA . GLN A 1 86 ? -19.845 -1.644 26.183 1.00 95.50 86 GLN A CA 1
ATOM 685 C C . GLN A 1 86 ? -21.271 -1.119 25.969 1.00 95.50 86 GLN A C 1
ATOM 687 O O . GLN A 1 86 ? -22.024 -0.975 26.945 1.00 95.50 86 GLN A O 1
ATOM 692 N N . GLN A 1 87 ? -21.664 -0.805 24.729 1.00 95.25 87 GLN A N 1
ATOM 693 C CA . GLN A 1 87 ? -23.042 -0.404 24.437 1.00 95.25 87 GLN A CA 1
ATOM 694 C C . GLN A 1 87 ? -24.012 -1.572 24.623 1.00 95.25 87 GLN A C 1
ATOM 696 O O . GLN A 1 87 ? -25.038 -1.394 25.289 1.00 95.25 87 GLN A O 1
ATOM 701 N N . GLU A 1 88 ? -23.662 -2.768 24.146 1.00 95.81 88 GLU A N 1
ATOM 702 C CA . GLU A 1 88 ? -24.496 -3.960 24.318 1.00 95.81 88 GLU A CA 1
ATOM 703 C C . GLU A 1 88 ? -24.684 -4.330 25.797 1.00 95.81 88 GLU A C 1
ATOM 705 O O . GLU A 1 88 ? -25.809 -4.608 26.230 1.00 95.81 88 GLU A O 1
ATOM 710 N N . GLN A 1 89 ? -23.632 -4.253 26.623 1.00 94.56 89 GLN A N 1
ATOM 711 C CA . GLN A 1 89 ? -23.765 -4.490 28.068 1.00 94.56 89 GLN A CA 1
ATOM 712 C C . GLN A 1 89 ? -24.701 -3.481 28.748 1.00 94.56 89 GLN A C 1
ATOM 714 O O . GLN A 1 89 ? -25.528 -3.857 29.591 1.00 94.56 89 GLN A O 1
ATOM 719 N N . LYS A 1 90 ? -24.615 -2.194 28.381 1.00 94.38 90 LYS A N 1
ATOM 720 C CA . LYS A 1 90 ? -25.526 -1.160 28.905 1.00 94.38 90 LYS A CA 1
ATOM 721 C C . LYS A 1 90 ? -26.971 -1.420 28.487 1.00 94.38 90 LYS A C 1
ATOM 723 O O . LYS A 1 90 ? -27.888 -1.205 29.288 1.00 94.38 90 LYS A O 1
ATOM 728 N N . GLU A 1 91 ? -27.193 -1.885 27.263 1.00 95.44 91 GLU A N 1
ATOM 729 C CA . GLU A 1 91 ? -28.531 -2.201 26.777 1.00 95.44 91 GLU A CA 1
ATOM 730 C C . GLU A 1 91 ? -29.117 -3.436 27.476 1.00 95.44 91 GLU A C 1
ATOM 732 O O . GLU A 1 91 ? -30.271 -3.400 27.920 1.00 95.44 91 GLU A O 1
ATOM 737 N N . GLN A 1 92 ? -28.309 -4.473 27.723 1.00 93.31 92 GLN A N 1
ATOM 738 C CA . GLN A 1 92 ? -28.726 -5.628 28.524 1.00 93.31 92 GLN A CA 1
ATOM 739 C C . GLN A 1 92 ? -29.106 -5.237 29.963 1.00 93.31 92 GLN A C 1
ATOM 741 O O . GLN A 1 92 ? -30.149 -5.676 30.461 1.00 93.31 92 GLN A O 1
ATOM 746 N N . GLN A 1 93 ? -28.351 -4.351 30.629 1.00 92.75 93 GLN A N 1
ATOM 747 C CA . GLN A 1 93 ? -28.737 -3.840 31.957 1.00 92.75 93 GLN A CA 1
ATOM 748 C C . GLN A 1 93 ? -30.044 -3.027 31.929 1.00 92.75 93 GLN A C 1
ATOM 750 O O . GLN A 1 93 ? -30.878 -3.145 32.840 1.00 92.75 93 GLN A O 1
ATOM 755 N N . LYS A 1 94 ? -30.287 -2.229 30.880 1.00 92.50 94 LYS A N 1
ATOM 756 C CA . LYS A 1 94 ? -31.574 -1.528 30.693 1.00 92.50 94 LYS A CA 1
ATOM 757 C C . LYS A 1 94 ? -32.741 -2.503 30.499 1.00 92.50 94 LYS A C 1
ATOM 759 O O . LYS A 1 94 ? -33.830 -2.294 31.046 1.00 92.50 94 LYS A O 1
ATOM 764 N N . GLN A 1 95 ? -32.536 -3.601 29.778 1.00 90.94 95 GLN A N 1
ATOM 765 C CA . GLN A 1 95 ? -33.565 -4.633 29.627 1.00 90.94 95 GLN A CA 1
ATOM 766 C C . GLN A 1 95 ? -33.828 -5.392 30.940 1.00 90.94 95 GLN A C 1
ATOM 768 O O . GLN A 1 95 ? -34.979 -5.692 31.264 1.00 90.94 95 GLN A O 1
ATOM 773 N N . GLN A 1 96 ? -32.800 -5.654 31.750 1.00 90.44 96 GLN A N 1
ATOM 774 C CA . GLN A 1 96 ? -32.980 -6.300 33.055 1.00 90.44 96 GLN A CA 1
ATOM 775 C C . GLN A 1 96 ? -33.703 -5.397 34.068 1.00 90.44 96 GLN A C 1
ATOM 777 O O . GLN A 1 96 ? -34.616 -5.857 34.759 1.00 90.44 96 GLN A O 1
ATOM 782 N N . SER A 1 97 ? -33.374 -4.102 34.117 1.00 89.44 97 SER A N 1
ATOM 783 C CA . SER A 1 97 ? -34.046 -3.130 35.001 1.00 89.44 97 SER A CA 1
ATOM 784 C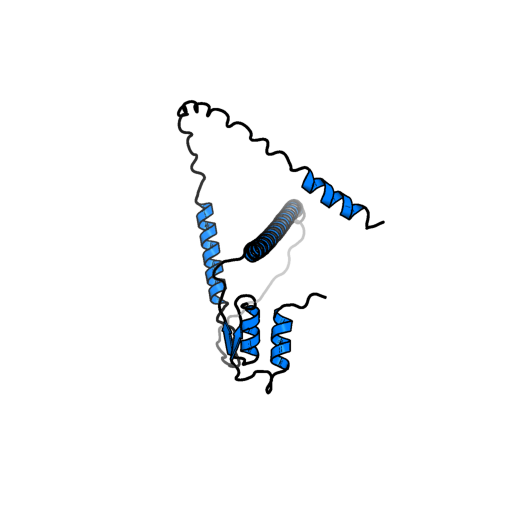 C . SER A 1 97 ? -35.507 -2.850 34.605 1.00 89.44 97 SER A C 1
ATOM 786 O O . SER A 1 97 ? -36.377 -2.656 35.461 1.00 89.44 97 SER A O 1
ATOM 788 N N . SER A 1 98 ? -35.833 -2.900 33.311 1.00 86.12 98 SER A N 1
ATOM 789 C CA . SER A 1 98 ? -37.227 -2.813 32.844 1.00 86.12 98 SER A CA 1
ATOM 790 C C . SER A 1 98 ? -38.028 -4.103 33.085 1.00 86.12 98 SER A C 1
ATOM 792 O O . SER A 1 98 ? -39.238 -4.052 33.327 1.00 86.12 98 SER A O 1
ATOM 794 N N . ARG A 1 99 ? -37.378 -5.276 33.100 1.00 84.06 99 ARG A N 1
ATOM 795 C CA . ARG A 1 99 ? -38.020 -6.549 33.476 1.00 84.06 99 ARG A CA 1
ATOM 796 C C . ARG A 1 99 ? -38.333 -6.634 34.972 1.00 84.06 99 ARG A C 1
ATOM 798 O O . ARG A 1 99 ? -39.439 -7.049 35.329 1.00 84.06 99 ARG A O 1
ATOM 805 N N . SER A 1 100 ? -37.422 -6.202 35.844 1.00 79.12 100 SER A N 1
ATOM 806 C CA . SER A 1 100 ? -37.629 -6.231 37.303 1.00 79.12 100 SER A CA 1
ATOM 807 C C . SER A 1 100 ? -38.722 -5.262 37.784 1.00 79.12 100 SER A C 1
ATOM 809 O O . SER A 1 100 ? -39.438 -5.548 38.746 1.00 79.12 100 SER A O 1
ATOM 811 N N . SER A 1 101 ? -38.938 -4.154 37.072 1.00 74.19 101 SER A N 1
ATOM 812 C CA . SER A 1 101 ? -40.031 -3.210 37.355 1.00 74.19 101 SER A CA 1
ATOM 813 C C . SER A 1 101 ? -41.409 -3.678 36.853 1.00 74.19 101 SER A C 1
ATOM 815 O O . SER A 1 101 ? -42.438 -3.267 37.396 1.00 74.19 101 SER A O 1
ATOM 817 N N . ARG A 1 102 ? -41.476 -4.585 35.865 1.00 68.44 102 ARG A N 1
ATOM 818 C CA . ARG A 1 102 ? -42.741 -5.213 35.428 1.00 68.44 102 ARG A CA 1
ATOM 819 C C . ARG A 1 102 ? -43.184 -6.370 36.331 1.00 68.44 102 ARG A C 1
ATOM 821 O O . ARG A 1 102 ? -44.385 -6.501 36.577 1.00 68.44 102 ARG A O 1
ATOM 828 N N . SER A 1 103 ? -42.260 -7.172 36.868 1.00 62.88 103 SER A N 1
ATOM 829 C CA . SER A 1 103 ? -42.609 -8.315 37.738 1.00 62.88 103 SER A CA 1
ATOM 830 C C . SER A 1 103 ? -43.245 -7.892 39.072 1.00 62.88 103 SER A C 1
ATOM 832 O O . SER A 1 103 ? -44.088 -8.599 39.625 1.00 62.88 103 SER A O 1
ATOM 834 N N . SER A 1 104 ? -42.928 -6.691 39.554 1.00 58.78 104 SER A N 1
ATOM 835 C CA . SER A 1 104 ? -43.496 -6.112 40.777 1.00 58.78 104 SER A CA 1
ATOM 836 C C . SER A 1 104 ? -44.898 -5.506 40.585 1.00 58.78 104 SER A C 1
ATOM 838 O O . SER A 1 104 ? -45.608 -5.280 41.565 1.00 58.78 104 SER A O 1
ATOM 840 N N . ARG A 1 105 ? -45.359 -5.296 39.340 1.00 57.94 105 ARG A N 1
ATOM 841 C CA . ARG A 1 105 ? -46.740 -4.861 39.050 1.00 57.94 105 ARG A CA 1
ATOM 842 C C . ARG A 1 105 ? -47.717 -6.026 38.859 1.00 57.94 105 ARG A C 1
ATOM 844 O O . ARG A 1 105 ? -48.881 -5.883 39.232 1.00 57.94 105 ARG A O 1
ATOM 851 N N . SER A 1 106 ? -47.281 -7.187 38.357 1.00 56.00 106 SER A N 1
ATOM 852 C CA . SER A 1 106 ? -48.204 -8.319 38.132 1.00 56.00 106 SER A CA 1
ATOM 853 C C . SER A 1 106 ? -48.651 -9.013 39.428 1.00 56.00 106 SER A C 1
ATOM 855 O O . SER A 1 106 ? -49.753 -9.553 39.490 1.00 56.00 106 SER A O 1
ATOM 857 N N . SER A 1 107 ? -47.872 -8.907 40.506 1.00 54.66 107 SER A N 1
ATOM 858 C CA . SER A 1 107 ? -48.192 -9.488 41.819 1.00 54.66 107 SER A CA 1
ATOM 859 C C . SER A 1 107 ? -49.229 -8.691 42.633 1.00 54.66 107 SER A C 1
ATOM 861 O O . SER A 1 107 ? -49.762 -9.212 43.611 1.00 54.66 107 SER A O 1
ATOM 863 N N . ARG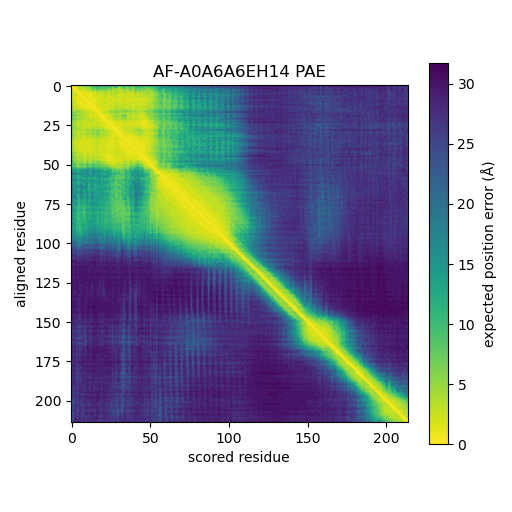 A 1 108 ? -49.587 -7.463 42.222 1.00 53.22 108 ARG A N 1
ATOM 864 C CA . ARG A 1 108 ? -50.724 -6.708 42.797 1.00 53.22 108 ARG A CA 1
ATOM 865 C C . ARG A 1 108 ? -52.031 -6.863 42.013 1.00 53.22 108 ARG A C 1
ATOM 867 O O . ARG A 1 108 ? -53.096 -6.648 42.582 1.00 53.22 108 ARG A O 1
ATOM 874 N N . SER A 1 109 ? -51.975 -7.287 40.749 1.00 51.88 109 SER A N 1
ATOM 875 C CA . SER A 1 109 ? -53.166 -7.436 39.897 1.00 51.88 109 SER A CA 1
ATOM 876 C C . SER A 1 109 ? -53.943 -8.739 40.131 1.00 51.88 109 SER A C 1
ATOM 878 O O . SER A 1 109 ? -55.100 -8.832 39.734 1.00 51.88 109 SER A O 1
ATOM 880 N N . SER A 1 110 ? -53.357 -9.744 40.787 1.00 52.47 110 SER A N 1
ATOM 881 C CA . SER A 1 110 ? -53.980 -11.063 40.994 1.00 52.47 110 SER A CA 1
ATOM 882 C C . SER A 1 110 ? -54.867 -11.172 42.244 1.00 52.47 110 SER A C 1
ATOM 884 O O . SER A 1 110 ? -55.423 -12.236 42.505 1.00 52.47 110 SER A O 1
ATOM 886 N N . ARG A 1 111 ? -55.066 -10.085 43.007 1.00 52.25 111 ARG A N 1
ATOM 887 C CA . ARG A 1 111 ? -56.024 -10.045 44.136 1.00 52.25 111 ARG A CA 1
ATOM 888 C C . ARG A 1 111 ? -57.333 -9.299 43.837 1.00 52.25 111 ARG A C 1
ATOM 890 O O . ARG A 1 111 ? -58.206 -9.288 44.696 1.00 52.25 111 ARG A O 1
ATOM 897 N N . SER A 1 112 ? -57.500 -8.718 42.643 1.00 51.56 112 SER A N 1
ATOM 898 C CA . SER A 1 112 ? -58.647 -7.843 42.325 1.00 51.56 112 SER A CA 1
ATOM 899 C C . SER A 1 112 ? -59.681 -8.419 41.343 1.00 51.56 112 SER A C 1
ATOM 901 O O . SER A 1 112 ? -60.672 -7.747 41.078 1.00 51.56 112 SER A O 1
ATOM 903 N N . SER A 1 113 ? -59.513 -9.631 40.805 1.00 51.81 113 SER A N 1
ATOM 904 C CA . SER A 1 113 ? -60.414 -10.186 39.771 1.00 51.81 113 SER A CA 1
ATOM 905 C C . SER A 1 113 ? -61.197 -11.435 40.204 1.00 51.81 113 SER A C 1
ATOM 907 O O . SER A 1 113 ? -61.565 -12.263 39.379 1.00 51.81 113 SER A O 1
ATOM 909 N N . ARG A 1 114 ? -61.501 -11.582 41.503 1.00 47.00 114 ARG A N 1
ATOM 910 C CA . ARG A 1 114 ? -62.321 -12.697 42.022 1.00 47.00 114 ARG A CA 1
ATOM 911 C C . ARG A 1 114 ? -63.836 -12.411 42.057 1.00 47.00 114 ARG A C 1
ATOM 913 O O . ARG A 1 114 ? -64.556 -13.073 42.797 1.00 47.00 114 ARG A O 1
ATOM 920 N N . ALA A 1 115 ? -64.330 -11.463 41.260 1.00 49.53 115 ALA A N 1
ATOM 921 C CA . ALA A 1 115 ? -65.760 -11.198 41.093 1.00 49.53 115 ALA A CA 1
ATOM 922 C C . ALA A 1 115 ? -66.065 -10.813 39.634 1.00 49.53 115 ALA A C 1
ATOM 924 O O . ALA A 1 115 ? -65.353 -9.989 39.072 1.00 49.53 115 ALA A O 1
ATOM 925 N N . ALA A 1 116 ? -67.138 -11.383 39.077 1.00 47.34 116 ALA A N 1
ATOM 926 C CA . ALA A 1 116 ? -67.582 -11.354 37.674 1.00 47.34 116 ALA A CA 1
ATOM 927 C C . ALA A 1 116 ? -66.738 -12.235 36.730 1.00 47.34 116 ALA A C 1
ATOM 929 O O . ALA A 1 116 ? -65.555 -12.011 36.536 1.00 47.34 116 ALA A O 1
ATOM 930 N N . GLY A 1 117 ? -67.260 -13.272 36.088 1.00 41.47 117 GLY A N 1
ATOM 931 C CA . GLY A 1 117 ? -68.630 -13.741 35.929 1.00 41.47 117 GLY A CA 1
ATOM 932 C C . GLY A 1 117 ? -68.595 -14.828 34.852 1.00 41.47 117 GLY A C 1
ATOM 933 O O . GLY A 1 117 ? -67.853 -14.719 33.880 1.00 41.47 117 GLY A O 1
ATOM 934 N N . ALA A 1 118 ? -69.336 -15.906 35.075 1.00 45.31 118 ALA A N 1
ATOM 935 C CA . ALA A 1 118 ? -69.506 -17.011 34.144 1.00 45.31 118 ALA A CA 1
ATOM 936 C C . ALA A 1 118 ? -70.429 -16.619 32.975 1.00 45.31 118 ALA A C 1
ATOM 938 O O . ALA A 1 118 ? -71.422 -15.943 33.229 1.00 45.31 118 ALA A O 1
ATOM 939 N N . ALA A 1 119 ? -70.143 -17.088 31.750 1.00 40.81 119 ALA A N 1
ATOM 940 C CA . ALA A 1 119 ? -71.108 -17.694 30.808 1.00 40.81 119 ALA A CA 1
ATOM 941 C C . ALA A 1 119 ? -70.544 -17.837 29.373 1.00 40.81 119 ALA A C 1
ATOM 943 O O . ALA A 1 119 ? -69.969 -16.897 28.836 1.00 40.81 119 ALA A O 1
ATOM 944 N N . GLY A 1 120 ? -70.825 -18.992 28.748 1.00 37.53 120 GLY A N 1
ATOM 945 C CA . GLY A 1 120 ? -70.755 -19.256 27.296 1.00 37.53 120 GLY A CA 1
ATOM 946 C C . GLY A 1 120 ? -69.498 -20.026 26.868 1.00 37.53 120 GLY A C 1
ATOM 947 O O . GLY A 1 120 ? -68.428 -19.439 26.835 1.00 37.53 120 GLY A O 1
ATOM 948 N N . ALA A 1 121 ? -69.487 -21.358 26.683 1.00 37.06 121 ALA A N 1
ATOM 949 C CA . ALA A 1 121 ? -70.171 -22.171 25.650 1.00 37.06 121 ALA A CA 1
ATOM 950 C C . ALA A 1 121 ? -69.852 -21.677 24.223 1.00 37.06 121 ALA A C 1
ATOM 952 O O . ALA A 1 121 ? -69.960 -20.489 23.972 1.00 37.06 121 ALA A O 1
ATOM 953 N N . ALA A 1 122 ? -69.530 -22.465 23.201 1.00 39.34 122 ALA A N 1
ATOM 954 C CA . ALA A 1 122 ? -69.274 -23.883 22.976 1.00 39.34 122 ALA A CA 1
ATOM 955 C C . ALA A 1 122 ? -68.786 -23.988 21.506 1.00 39.34 122 ALA A C 1
ATOM 957 O O . ALA A 1 122 ? -69.177 -23.158 20.688 1.00 39.34 122 ALA A O 1
ATOM 958 N N . GLY A 1 123 ? -68.050 -25.045 21.146 1.00 35.25 123 GLY A N 1
ATOM 959 C CA . GLY A 1 123 ? -68.234 -25.683 19.833 1.00 35.25 123 GLY A CA 1
ATOM 960 C C . GLY A 1 123 ? -67.077 -25.691 18.819 1.00 35.25 123 GLY A C 1
ATOM 961 O O . GLY A 1 123 ? -66.408 -24.690 18.599 1.00 35.25 123 GLY A O 1
ATOM 962 N N . ALA A 1 124 ? -67.004 -26.853 18.147 1.00 34.44 124 ALA A N 1
ATOM 963 C CA . ALA A 1 124 ? -66.335 -27.225 16.887 1.00 34.44 124 ALA A CA 1
ATOM 964 C C . ALA A 1 124 ? -64.799 -27.404 16.936 1.00 34.44 124 ALA A C 1
ATOM 966 O O . ALA A 1 124 ? -64.073 -26.453 17.173 1.00 34.44 124 ALA A O 1
ATOM 967 N N . ALA A 1 125 ? -64.200 -28.601 16.843 1.00 38.88 125 ALA A N 1
ATOM 968 C CA . ALA A 1 125 ? -64.363 -29.767 15.950 1.00 38.88 125 ALA A CA 1
ATOM 969 C C . ALA A 1 125 ? -63.861 -29.553 14.503 1.00 38.88 125 ALA A C 1
ATOM 971 O O . ALA A 1 125 ? -64.390 -28.715 13.783 1.00 38.88 125 ALA A O 1
ATOM 972 N N . GLY A 1 126 ? -62.912 -30.410 14.084 1.00 33.69 126 GLY A N 1
ATOM 973 C CA . GLY A 1 126 ? -62.417 -30.592 12.704 1.00 33.69 126 GLY A CA 1
ATOM 974 C C . GLY A 1 126 ? -61.151 -29.777 12.384 1.00 33.69 126 GLY A C 1
ATOM 975 O O . GLY A 1 126 ? -61.037 -28.649 12.829 1.00 33.69 126 GLY A O 1
ATOM 976 N N . ALA A 1 127 ? -60.148 -30.236 11.633 1.00 34.69 127 ALA A N 1
ATOM 977 C CA . ALA A 1 127 ? -59.998 -31.425 10.802 1.00 34.69 127 ALA A CA 1
ATOM 978 C C . ALA A 1 127 ? -58.502 -31.657 10.480 1.00 34.69 127 ALA A C 1
ATOM 980 O O . ALA A 1 127 ? -57.674 -30.755 10.591 1.00 34.69 127 ALA A O 1
ATOM 981 N N . ALA A 1 128 ? -58.187 -32.884 10.068 1.00 42.06 128 ALA A N 1
ATOM 982 C CA . ALA A 1 128 ? -56.907 -33.326 9.524 1.00 42.06 128 ALA A CA 1
ATOM 983 C C . ALA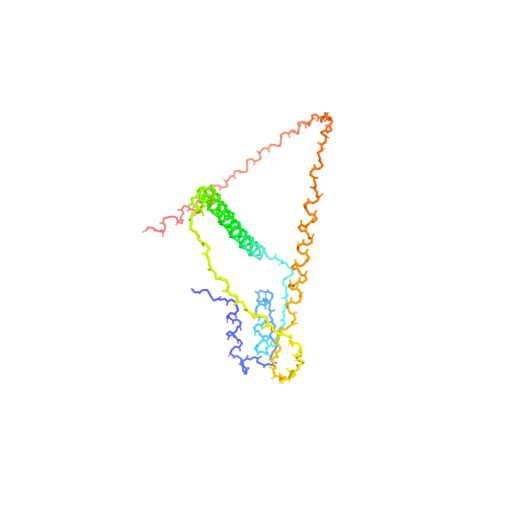 A 1 128 ? -56.729 -32.955 8.033 1.00 42.06 128 ALA A C 1
ATOM 985 O O . ALA A 1 128 ? -57.720 -32.921 7.310 1.00 42.06 128 ALA A O 1
ATOM 986 N N . ALA A 1 129 ? -55.478 -32.770 7.583 1.00 35.78 129 ALA A N 1
ATOM 987 C CA . ALA A 1 129 ? -54.921 -33.034 6.231 1.00 35.78 129 ALA A CA 1
ATOM 988 C C . ALA A 1 129 ? -53.437 -32.579 6.257 1.00 35.78 129 ALA A C 1
ATOM 990 O O . ALA A 1 129 ? -53.174 -31.481 6.729 1.00 35.78 129 ALA A O 1
ATOM 991 N N . ALA A 1 130 ? -52.374 -33.344 5.978 1.00 38.19 130 ALA A N 1
ATOM 992 C CA . ALA A 1 130 ? -52.026 -34.294 4.910 1.00 38.19 130 ALA A CA 1
ATOM 993 C C . ALA A 1 130 ? -51.779 -33.659 3.518 1.00 38.19 130 ALA A C 1
ATOM 995 O O . ALA A 1 130 ? -52.721 -33.218 2.871 1.00 38.19 130 ALA A O 1
ATOM 996 N N . GLY A 1 131 ? -50.519 -33.746 3.045 1.00 34.78 131 GLY A N 1
ATOM 997 C CA . GLY A 1 131 ? -50.067 -33.591 1.644 1.00 34.78 131 GLY A CA 1
ATOM 998 C C . GLY A 1 131 ? -49.654 -32.164 1.239 1.00 34.78 131 GLY A C 1
ATOM 999 O O . GLY A 1 131 ? -50.187 -31.208 1.772 1.00 34.78 131 GLY A O 1
ATOM 1000 N N . ALA A 1 132 ? -48.730 -31.906 0.308 1.00 33.47 132 ALA A N 1
ATOM 1001 C CA . ALA A 1 132 ? -47.872 -32.751 -0.521 1.00 33.47 132 ALA A CA 1
ATOM 1002 C C . ALA A 1 132 ? -46.751 -31.895 -1.172 1.00 33.47 132 ALA A C 1
ATOM 1004 O O . ALA A 1 132 ? -46.821 -30.671 -1.225 1.00 33.47 132 ALA A O 1
ATOM 1005 N N . ALA A 1 133 ? -45.735 -32.608 -1.658 1.00 36.12 133 ALA A N 1
ATOM 1006 C CA . ALA A 1 133 ? -44.640 -32.260 -2.567 1.00 36.12 133 ALA A CA 1
ATOM 1007 C C . ALA A 1 133 ? -44.834 -31.133 -3.619 1.00 36.12 133 ALA A C 1
ATOM 1009 O O . ALA A 1 133 ? -45.844 -31.090 -4.310 1.00 36.12 133 ALA A O 1
ATOM 1010 N N . GLY A 1 134 ? -43.738 -30.394 -3.872 1.00 37.38 134 GLY A N 1
ATOM 1011 C CA . GLY A 1 134 ? -43.015 -30.452 -5.159 1.00 37.38 134 GLY A CA 1
ATOM 1012 C C . GLY A 1 134 ? -43.195 -29.314 -6.182 1.00 37.38 134 GLY A C 1
ATOM 1013 O O . GLY A 1 134 ? -44.236 -29.230 -6.817 1.00 37.38 134 GLY A O 1
ATOM 1014 N N . ALA A 1 135 ? -42.123 -28.541 -6.425 1.00 34.75 135 ALA A N 1
ATOM 1015 C CA . ALA A 1 135 ? -41.613 -28.079 -7.739 1.00 34.75 135 ALA A CA 1
ATOM 1016 C C . ALA A 1 135 ? -40.357 -27.214 -7.466 1.00 34.75 135 ALA A C 1
ATOM 1018 O O . ALA A 1 135 ? -40.450 -26.213 -6.768 1.00 34.75 135 ALA A O 1
ATOM 1019 N N . ALA A 1 136 ? -39.116 -27.617 -7.752 1.00 37.69 136 ALA A N 1
ATOM 1020 C CA . ALA A 1 136 ? -38.494 -27.952 -9.037 1.00 37.69 136 ALA A CA 1
ATOM 1021 C C . ALA A 1 136 ? -38.466 -26.781 -10.044 1.00 37.69 136 ALA A C 1
ATOM 1023 O O . ALA A 1 136 ? -39.398 -26.599 -10.816 1.00 37.69 136 ALA A O 1
ATOM 1024 N N . GLY A 1 137 ? -37.324 -26.079 -10.071 1.00 35.16 137 GLY A N 1
ATOM 1025 C CA . GLY A 1 137 ? -36.648 -25.681 -11.311 1.00 35.16 137 GLY A CA 1
ATOM 1026 C C . GLY A 1 137 ? -36.840 -24.251 -11.826 1.00 35.16 137 GLY A C 1
ATOM 1027 O O . GLY A 1 137 ? -37.810 -23.968 -12.513 1.00 35.16 137 GLY A O 1
ATOM 1028 N N . ALA A 1 138 ? -35.806 -23.419 -11.662 1.00 34.28 138 ALA A N 1
ATOM 1029 C CA . ALA A 1 138 ? -35.294 -22.580 -12.750 1.00 34.28 138 ALA A CA 1
ATOM 1030 C C . ALA A 1 138 ? -33.803 -22.299 -12.513 1.00 34.28 138 ALA A C 1
ATOM 1032 O O . ALA A 1 138 ? -33.409 -21.643 -11.552 1.00 34.28 138 ALA A O 1
ATOM 1033 N N . ALA A 1 139 ? -32.989 -22.888 -13.382 1.00 35.94 139 ALA A N 1
ATOM 1034 C CA . ALA A 1 139 ? -31.547 -22.769 -13.429 1.00 35.94 139 ALA A CA 1
ATOM 1035 C C . ALA A 1 139 ? -31.109 -21.527 -14.221 1.00 35.94 139 ALA A C 1
ATOM 1037 O O . ALA A 1 139 ? -31.731 -21.187 -15.224 1.00 35.94 139 ALA A O 1
ATOM 1038 N N . GLY A 1 140 ? -29.959 -20.974 -13.820 1.00 32.84 140 GLY A N 1
ATOM 1039 C CA . GLY A 1 140 ? -28.981 -20.349 -14.717 1.00 32.84 140 GLY A CA 1
ATOM 1040 C C . GLY A 1 140 ? -28.976 -18.819 -14.774 1.00 32.84 140 GLY A C 1
ATOM 1041 O O . GLY A 1 140 ? -29.851 -18.225 -15.387 1.00 32.84 140 GLY A O 1
ATOM 1042 N N . ALA A 1 141 ? -27.913 -18.186 -14.262 1.00 32.19 141 ALA A N 1
ATOM 1043 C CA . ALA A 1 141 ? -26.755 -17.797 -15.084 1.00 32.19 141 ALA A CA 1
ATOM 1044 C C . ALA A 1 141 ? -25.729 -16.958 -14.288 1.00 32.19 141 ALA A C 1
ATOM 1046 O O . ALA A 1 141 ? -26.114 -16.004 -13.626 1.00 32.19 141 ALA A O 1
ATOM 1047 N N . ALA A 1 142 ? -24.443 -17.305 -14.474 1.00 35.28 142 ALA A N 1
ATOM 1048 C CA . ALA A 1 142 ? -23.233 -16.462 -14.411 1.00 35.28 142 ALA A CA 1
ATOM 1049 C C . ALA A 1 142 ? -22.899 -15.743 -13.079 1.00 35.28 142 ALA A C 1
ATOM 1051 O O . ALA A 1 142 ? -23.711 -15.033 -12.518 1.00 35.28 142 ALA A O 1
ATOM 1052 N N . GLY A 1 143 ? -21.693 -15.792 -12.516 1.00 34.81 143 GLY A N 1
ATOM 1053 C CA . GLY A 1 143 ? -20.392 -16.256 -12.983 1.00 34.81 143 GLY A CA 1
ATOM 1054 C C . GLY A 1 143 ? -19.302 -15.499 -12.203 1.00 34.81 143 GLY A C 1
ATOM 1055 O O . GLY A 1 143 ? -19.423 -14.297 -12.012 1.00 34.81 143 GLY A O 1
ATOM 1056 N N . ALA A 1 144 ? -18.259 -16.223 -11.782 1.00 40.25 144 ALA A N 1
ATOM 1057 C CA . ALA A 1 144 ? -16.915 -15.749 -11.413 1.00 40.25 144 ALA A CA 1
ATOM 1058 C C . ALA A 1 144 ? -16.746 -14.729 -10.257 1.00 40.25 144 ALA A C 1
ATOM 1060 O O . ALA A 1 144 ? -16.648 -13.535 -10.501 1.00 40.25 144 ALA A O 1
ATOM 1061 N N . ALA A 1 145 ? -16.552 -15.222 -9.023 1.00 41.69 145 ALA A N 1
ATOM 1062 C CA . ALA A 1 145 ? -15.680 -14.614 -7.994 1.00 41.69 145 ALA A CA 1
ATOM 1063 C C . ALA A 1 145 ? -15.636 -15.524 -6.747 1.00 41.69 145 ALA A C 1
ATOM 1065 O O . ALA A 1 145 ? -16.389 -15.320 -5.803 1.00 41.69 145 ALA A O 1
ATOM 1066 N N . GLY A 1 146 ? -14.824 -16.585 -6.749 1.00 38.53 146 GLY A N 1
ATOM 1067 C CA . GLY A 1 146 ? -14.909 -17.619 -5.703 1.00 38.53 146 GLY A CA 1
ATOM 1068 C C . GLY A 1 146 ? -13.592 -18.281 -5.326 1.00 38.53 146 GLY A C 1
ATOM 1069 O O . GLY A 1 146 ? -13.601 -19.456 -4.998 1.00 38.53 146 GLY A O 1
ATOM 1070 N N . ALA A 1 147 ? -12.469 -17.564 -5.404 1.00 44.81 147 ALA A N 1
ATOM 1071 C CA . ALA A 1 147 ? -11.168 -18.082 -4.964 1.00 44.81 147 ALA A CA 1
ATOM 1072 C C . ALA A 1 147 ? -10.632 -17.414 -3.679 1.00 44.81 147 ALA A C 1
ATOM 1074 O O . ALA A 1 147 ? -9.549 -17.764 -3.241 1.00 44.81 147 ALA A O 1
ATOM 1075 N N . GLY A 1 148 ? -11.365 -16.468 -3.069 1.00 46.38 148 GLY A N 1
ATOM 1076 C CA . GLY A 1 148 ? -10.912 -15.750 -1.861 1.00 46.38 148 GLY A CA 1
ATOM 1077 C C . GLY A 1 148 ? -11.834 -15.850 -0.641 1.00 46.38 148 GLY A C 1
ATOM 1078 O O . GLY A 1 148 ? -11.472 -15.377 0.429 1.00 46.38 148 GLY A O 1
ATOM 1079 N N . ALA A 1 149 ? -13.025 -16.446 -0.778 1.00 50.78 149 ALA A N 1
ATOM 1080 C CA . ALA A 1 149 ? -13.984 -16.536 0.326 1.00 50.78 149 ALA A CA 1
ATOM 1081 C C . ALA A 1 149 ? -13.706 -17.729 1.255 1.00 50.78 149 ALA A C 1
ATOM 1083 O O . ALA A 1 149 ? -13.899 -17.612 2.461 1.00 50.78 149 ALA A O 1
ATOM 1084 N N . GLU A 1 150 ? -13.213 -18.852 0.719 1.00 53.03 150 GLU A N 1
ATOM 1085 C CA . GLU A 1 150 ? -12.917 -20.034 1.540 1.00 53.03 150 GLU A CA 1
ATOM 1086 C C . GLU A 1 150 ? -11.648 -19.840 2.386 1.00 53.03 150 GLU A C 1
ATOM 1088 O O . GLU A 1 150 ? -11.665 -20.178 3.565 1.00 53.03 150 GLU A O 1
ATOM 1093 N N . GLU A 1 151 ? -10.610 -19.161 1.874 1.00 57.03 151 GLU A N 1
ATOM 1094 C CA . GLU A 1 151 ? -9.431 -18.808 2.688 1.00 57.03 151 GLU A CA 1
ATOM 1095 C C . GLU A 1 151 ? -9.769 -17.843 3.834 1.00 57.03 151 GLU A C 1
ATOM 1097 O O . GLU A 1 151 ? -9.229 -17.983 4.930 1.00 57.03 151 GLU A O 1
ATOM 1102 N N . GLN A 1 152 ? -10.692 -16.893 3.632 1.00 58.66 152 GLN A N 1
ATOM 1103 C CA . GLN A 1 152 ? -11.136 -16.017 4.722 1.00 58.66 152 GLN A CA 1
ATOM 1104 C C . GLN A 1 152 ? -11.943 -16.776 5.779 1.00 58.66 152 GLN A C 1
ATOM 1106 O O . GLN A 1 152 ? -11.830 -16.473 6.966 1.00 58.66 152 GLN A O 1
ATOM 1111 N N . GLN A 1 153 ? -12.732 -17.774 5.375 1.00 63.06 153 GLN A N 1
ATOM 1112 C CA . GLN A 1 153 ? -13.541 -18.561 6.303 1.00 63.06 153 GLN A CA 1
ATOM 1113 C C . GLN A 1 153 ? -12.690 -19.562 7.100 1.00 63.06 153 GLN A C 1
ATOM 1115 O O . GLN A 1 153 ? -12.899 -19.719 8.305 1.00 63.06 153 GLN A O 1
ATOM 1120 N N . GLU A 1 154 ? -11.683 -20.173 6.467 1.00 69.00 154 GLU A N 1
ATOM 1121 C CA . GLU A 1 154 ? -10.695 -21.012 7.154 1.00 69.00 154 GLU A CA 1
ATOM 1122 C C . GLU A 1 154 ? -9.784 -20.190 8.078 1.00 69.00 154 GLU A C 1
ATOM 1124 O O . GLU A 1 154 ? -9.512 -20.627 9.198 1.00 69.00 154 GLU A O 1
ATOM 1129 N N . GLN A 1 155 ? -9.384 -18.970 7.691 1.00 70.31 155 GLN A N 1
ATOM 1130 C CA . GLN A 1 155 ? -8.643 -18.067 8.584 1.00 70.31 155 GLN A CA 1
ATOM 1131 C C . GLN A 1 155 ? -9.468 -17.649 9.805 1.00 70.31 155 GLN A C 1
ATOM 1133 O O . GLN A 1 155 ? -8.937 -17.634 10.915 1.00 70.31 155 GLN A O 1
ATOM 1138 N N . LEU A 1 156 ? -10.765 -17.376 9.641 1.00 69.19 156 LEU A N 1
ATOM 1139 C CA . LEU A 1 156 ? -11.655 -17.040 10.759 1.00 69.19 156 LEU A CA 1
ATOM 1140 C C . LEU A 1 156 ? -11.810 -18.206 11.743 1.00 69.19 156 LEU A C 1
ATOM 1142 O O . LEU A 1 156 ? -11.766 -18.003 12.958 1.00 69.19 156 LEU A O 1
ATOM 1146 N N . LEU A 1 157 ? -11.926 -19.435 11.232 1.00 74.50 157 LEU A N 1
ATOM 1147 C CA . LEU A 1 157 ? -11.947 -20.638 12.066 1.00 74.50 157 LEU A CA 1
ATOM 1148 C C . LEU A 1 157 ? -10.607 -20.873 12.777 1.00 74.50 157 LEU A C 1
ATOM 1150 O O . LEU A 1 157 ? -10.598 -21.276 13.941 1.00 74.50 157 LEU A O 1
ATOM 1154 N N . HIS A 1 158 ? -9.483 -20.588 12.115 1.00 75.31 158 HIS A N 1
ATOM 1155 C CA . HIS A 1 158 ? -8.155 -20.735 12.707 1.00 75.31 158 HIS A CA 1
ATOM 1156 C C . HIS A 1 158 ? -7.900 -19.716 13.830 1.00 75.31 158 HIS A C 1
ATOM 1158 O O . HIS A 1 158 ? -7.403 -20.084 14.896 1.00 75.31 158 HIS A O 1
ATOM 1164 N N . ILE A 1 159 ? -8.304 -18.457 13.634 1.00 78.69 159 ILE A N 1
ATOM 1165 C CA . ILE A 1 159 ? -8.193 -17.392 14.645 1.00 78.69 159 ILE A CA 1
ATOM 1166 C C . ILE A 1 159 ? -9.046 -17.725 15.876 1.00 78.69 159 ILE A C 1
ATOM 1168 O O . ILE A 1 159 ? -8.563 -17.633 17.004 1.00 78.69 159 ILE A O 1
ATOM 1172 N N . GLN A 1 160 ? -10.272 -18.216 15.677 1.00 77.75 160 GLN A N 1
ATOM 1173 C CA . GLN A 1 160 ? -11.152 -18.592 16.785 1.00 77.75 160 GLN A CA 1
ATOM 1174 C C . GLN A 1 160 ? -10.629 -19.807 17.581 1.00 77.75 160 GLN A C 1
ATOM 1176 O O . GLN A 1 160 ? -10.881 -19.922 18.782 1.00 77.75 160 GLN A O 1
ATOM 1181 N N . GLN A 1 161 ? -9.867 -20.707 16.948 1.00 75.38 161 GLN A N 1
ATOM 1182 C CA . GLN A 1 161 ? -9.173 -21.796 17.646 1.00 75.38 161 GLN A CA 1
ATOM 1183 C C . GLN A 1 161 ? -7.976 -21.307 18.474 1.00 75.38 161 GLN A C 1
ATOM 1185 O O . GLN A 1 161 ? -7.736 -21.832 19.563 1.00 75.38 161 GLN A O 1
ATOM 1190 N N . LEU A 1 162 ? -7.244 -20.302 17.987 1.00 70.94 162 LEU A N 1
ATOM 1191 C CA . LEU A 1 162 ? -6.116 -19.694 18.700 1.00 70.94 162 LEU A CA 1
ATOM 1192 C C . LEU A 1 162 ? -6.562 -18.966 19.978 1.00 70.94 162 LEU A C 1
ATOM 1194 O O . LEU A 1 162 ? -5.939 -19.154 21.023 1.00 70.94 162 LEU A O 1
ATOM 1198 N N . GLU A 1 163 ? -7.681 -18.236 19.953 1.00 71.50 163 GLU A N 1
ATOM 1199 C CA . GLU A 1 163 ? -8.226 -17.586 21.159 1.00 71.50 163 GLU A CA 1
ATOM 1200 C C . GLU A 1 163 ? -8.660 -18.582 22.243 1.00 71.50 163 GLU A C 1
ATOM 1202 O O . GLU A 1 163 ? -8.496 -18.321 23.439 1.00 71.50 163 GLU A O 1
ATOM 1207 N N . GLN A 1 164 ? -9.180 -19.753 21.860 1.00 69.69 164 GLN A N 1
ATOM 1208 C CA . GLN A 1 164 ? -9.560 -20.785 22.831 1.00 69.69 164 GLN A CA 1
ATOM 1209 C C . GLN A 1 164 ? -8.348 -21.435 23.515 1.00 69.69 164 GLN A C 1
ATOM 1211 O O . GLN A 1 164 ? -8.471 -21.920 24.643 1.00 69.69 164 GLN A O 1
ATOM 1216 N N . LEU A 1 165 ? -7.177 -21.435 22.870 1.00 61.06 165 LEU A N 1
ATOM 1217 C CA . LEU A 1 165 ? -5.945 -21.955 23.466 1.00 61.06 165 LEU A CA 1
ATOM 1218 C C . LEU A 1 165 ? -5.349 -21.003 24.511 1.00 61.06 165 LEU A C 1
ATOM 1220 O O . LEU A 1 165 ? -4.820 -21.481 25.517 1.00 61.06 165 LEU A O 1
ATOM 1224 N N . ASP A 1 166 ? -5.481 -19.688 24.332 1.00 57.44 166 ASP A N 1
ATOM 1225 C CA . ASP A 1 166 ? -4.956 -18.705 25.292 1.00 57.44 166 ASP A CA 1
ATOM 1226 C C . ASP A 1 166 ? -5.735 -18.738 26.625 1.00 57.44 166 ASP A C 1
ATOM 1228 O O . ASP A 1 166 ? -5.158 -18.738 27.715 1.00 57.44 166 ASP A O 1
ATOM 1232 N N . HIS A 1 167 ? -7.055 -18.950 26.563 1.00 57.41 167 HIS A N 1
ATOM 1233 C CA . HIS A 1 167 ? -7.930 -18.985 27.743 1.00 57.41 167 HIS A CA 1
ATOM 1234 C C . HIS A 1 167 ? -7.748 -20.210 28.662 1.00 57.41 167 HIS A C 1
ATOM 1236 O O . HIS A 1 167 ? -8.264 -20.216 29.783 1.00 57.41 167 HIS A O 1
ATOM 1242 N N . ASN A 1 168 ? -7.011 -21.244 28.237 1.00 52.31 168 ASN A N 1
ATOM 1243 C CA . ASN A 1 168 ? -6.726 -22.423 29.066 1.00 52.31 168 ASN A CA 1
ATOM 1244 C C . ASN A 1 168 ? -5.333 -22.388 29.721 1.00 52.31 168 ASN A C 1
ATOM 1246 O O . ASN A 1 168 ? -5.003 -23.250 30.541 1.00 52.31 168 ASN A O 1
ATOM 1250 N N . GLN A 1 169 ? -4.517 -21.366 29.445 1.00 54.97 169 GLN A N 1
ATOM 1251 C CA . GLN A 1 169 ? -3.328 -21.101 30.250 1.00 54.97 169 GLN A CA 1
ATOM 1252 C C . GLN A 1 169 ? -3.715 -20.317 31.500 1.00 54.97 169 GLN A C 1
ATOM 1254 O O . GLN A 1 169 ? -3.475 -19.119 31.633 1.00 54.97 169 GLN A O 1
ATOM 1259 N N . GLN A 1 170 ? -4.294 -21.026 32.475 1.00 50.03 170 GLN A N 1
ATOM 1260 C CA . GLN A 1 170 ? -4.357 -20.490 33.828 1.00 50.03 170 GLN A CA 1
ATOM 1261 C C . GLN A 1 170 ? -2.952 -20.055 34.263 1.00 50.03 170 GLN A C 1
ATOM 1263 O O . GLN A 1 170 ? -1.991 -20.804 34.047 1.00 50.03 170 GLN A O 1
ATOM 1268 N N . PRO A 1 171 ? -2.807 -18.887 34.914 1.00 53.78 171 PRO A N 1
ATOM 1269 C CA . PRO A 1 171 ? -1.525 -18.445 35.425 1.00 53.78 171 PRO A CA 1
ATOM 1270 C C . PRO A 1 171 ? -1.063 -19.474 36.450 1.00 53.78 171 PRO A C 1
ATOM 1272 O O . PRO A 1 171 ? -1.552 -19.526 37.582 1.00 53.78 171 PRO A O 1
ATOM 1275 N N . ILE A 1 172 ? -0.119 -20.323 36.043 1.00 55.28 172 ILE A N 1
ATOM 1276 C CA . ILE A 1 172 ? 0.604 -21.209 36.942 1.00 55.28 172 ILE A CA 1
ATOM 1277 C C . ILE A 1 172 ? 1.200 -20.273 37.985 1.00 55.28 172 ILE A C 1
ATOM 1279 O O . ILE A 1 172 ? 2.125 -19.517 37.683 1.00 55.28 172 ILE A O 1
ATOM 1283 N N . LYS A 1 173 ? 0.619 -20.267 39.191 1.00 54.03 173 LYS A N 1
ATOM 1284 C CA . LYS A 1 173 ? 1.110 -19.515 40.345 1.00 54.03 173 LYS A CA 1
ATOM 1285 C C . LYS A 1 173 ? 2.543 -19.967 40.580 1.00 54.03 173 LYS A C 1
ATOM 1287 O O . LYS A 1 173 ? 2.788 -20.975 41.242 1.00 54.03 173 LYS A O 1
ATOM 1292 N N . ARG A 1 174 ? 3.491 -19.248 39.976 1.00 44.97 174 ARG A N 1
ATOM 1293 C CA . ARG A 1 174 ? 4.920 -19.467 40.147 1.00 44.97 174 ARG A CA 1
ATOM 1294 C C . ARG A 1 174 ? 5.214 -19.183 41.607 1.00 44.97 174 ARG A C 1
ATOM 1296 O O . ARG A 1 174 ? 5.284 -18.044 42.051 1.00 44.97 174 ARG A O 1
ATOM 1303 N N . LYS A 1 175 ? 5.308 -20.268 42.366 1.00 54.50 175 LYS A N 1
ATOM 1304 C CA . LYS A 1 175 ? 5.837 -20.302 43.719 1.00 54.50 175 LYS A CA 1
ATOM 1305 C C . LYS A 1 175 ? 7.249 -19.722 43.626 1.00 54.50 175 LYS A C 1
ATOM 1307 O O . LYS A 1 175 ? 8.104 -20.320 42.977 1.00 54.50 175 LYS A O 1
ATOM 1312 N N . ASN A 1 176 ? 7.441 -18.526 44.182 1.00 50.94 176 ASN A N 1
ATOM 1313 C CA . ASN A 1 176 ? 8.725 -17.829 44.186 1.00 50.94 176 ASN A CA 1
ATOM 1314 C C . ASN A 1 176 ? 9.837 -18.790 44.641 1.00 50.94 176 ASN A C 1
ATOM 1316 O O . ASN A 1 176 ? 9.734 -19.329 45.749 1.00 50.94 176 ASN A O 1
ATOM 1320 N N . PRO A 1 177 ? 10.879 -19.033 43.826 1.00 63.38 177 PRO A N 1
ATOM 1321 C CA . PRO A 1 177 ? 12.053 -19.737 44.309 1.00 63.38 177 PRO A CA 1
ATOM 1322 C C . PRO A 1 177 ? 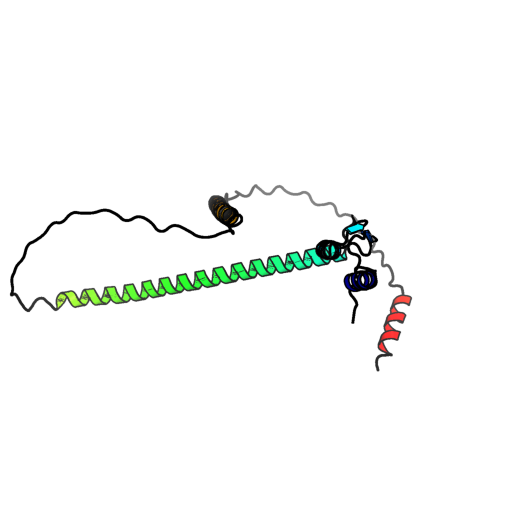12.778 -18.859 45.344 1.00 63.38 177 PRO A C 1
ATOM 1324 O O . PRO A 1 177 ? 12.772 -17.631 45.218 1.00 63.38 177 PRO A O 1
ATOM 1327 N N . PRO A 1 178 ? 13.384 -19.460 46.383 1.00 53.78 178 PRO A N 1
ATOM 1328 C CA . PRO A 1 178 ? 14.116 -18.716 47.395 1.00 53.78 178 PRO A CA 1
ATOM 1329 C C . PRO A 1 178 ? 15.274 -17.958 46.746 1.00 53.78 178 PRO A C 1
ATOM 1331 O O . PRO A 1 178 ? 16.038 -18.520 45.962 1.00 53.78 178 PRO A O 1
ATOM 1334 N N . SER A 1 179 ? 15.367 -16.676 47.090 1.00 52.00 179 SER A N 1
ATOM 1335 C CA . SER A 1 179 ? 16.377 -15.715 46.666 1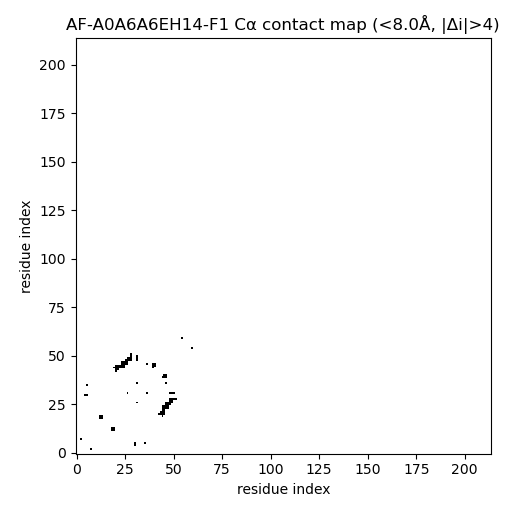.00 52.00 179 SER A CA 1
ATOM 1336 C C . SER A 1 179 ? 17.779 -16.325 46.654 1.00 52.00 179 SER A C 1
ATOM 1338 O O . SER A 1 179 ? 18.430 -16.439 47.694 1.00 52.00 179 SER A O 1
ATOM 1340 N N . GLN A 1 180 ? 18.270 -16.692 45.469 1.00 48.03 180 GLN A N 1
ATOM 1341 C CA . GLN A 1 180 ? 19.691 -16.933 45.291 1.00 48.03 180 GLN A CA 1
ATOM 1342 C C . GLN A 1 180 ? 20.393 -15.580 45.257 1.00 48.03 180 GLN A C 1
ATOM 1344 O O . GLN A 1 180 ? 20.244 -14.790 44.328 1.00 48.03 180 GLN A O 1
ATOM 1349 N N . SER A 1 181 ? 21.123 -15.334 46.341 1.00 53.88 181 SER A N 1
ATOM 1350 C CA . SER A 1 181 ? 22.169 -14.332 46.484 1.00 53.88 181 SER A CA 1
ATOM 1351 C C . SER A 1 181 ? 23.004 -14.234 45.204 1.00 53.88 181 SER A C 1
ATOM 1353 O O . SER A 1 181 ? 23.852 -15.078 44.921 1.00 53.88 181 SER A O 1
ATOM 1355 N N . THR A 1 182 ? 22.756 -13.191 44.417 1.00 56.81 182 THR A N 1
ATOM 1356 C CA . THR A 1 182 ? 23.658 -12.778 43.346 1.00 56.81 182 THR A CA 1
ATOM 1357 C C . THR A 1 182 ? 24.895 -12.131 43.973 1.00 56.81 182 THR A C 1
ATOM 1359 O O . THR A 1 182 ? 24.743 -11.198 44.770 1.00 56.81 182 THR A O 1
ATOM 1362 N N . PRO A 1 183 ? 26.114 -12.585 43.639 1.00 60.44 183 PRO A N 1
ATOM 1363 C CA . PRO A 1 183 ? 27.338 -11.977 44.140 1.00 60.44 183 PRO A CA 1
ATOM 1364 C C . PRO A 1 183 ? 27.522 -10.560 43.567 1.00 60.44 183 PRO A C 1
ATOM 1366 O O . PRO A 1 183 ? 27.088 -10.280 42.446 1.00 60.44 183 PRO A O 1
ATOM 1369 N N . PRO A 1 184 ? 28.174 -9.650 44.313 1.00 57.91 184 PRO A N 1
ATOM 1370 C CA . PRO A 1 184 ? 28.336 -8.261 43.907 1.00 57.91 184 PRO A CA 1
ATOM 1371 C C . PRO A 1 184 ? 29.186 -8.152 42.637 1.00 57.91 184 PRO A C 1
ATOM 1373 O O . PRO A 1 184 ? 30.326 -8.621 42.582 1.00 57.91 184 PRO A O 1
ATOM 1376 N N . LEU A 1 185 ? 28.629 -7.488 41.622 1.00 51.47 185 LEU A N 1
ATOM 1377 C CA . LEU A 1 185 ? 29.344 -7.093 40.414 1.00 51.47 185 LEU A CA 1
ATOM 1378 C C . LEU A 1 185 ? 30.524 -6.199 40.806 1.00 51.47 185 LEU A C 1
ATOM 1380 O O . LEU A 1 185 ? 30.363 -5.100 41.343 1.00 51.47 185 LEU A O 1
ATOM 1384 N N . LYS A 1 186 ? 31.734 -6.696 40.548 1.00 58.53 186 LYS A N 1
ATOM 1385 C CA . LYS A 1 186 ? 32.973 -5.941 40.723 1.00 58.53 186 LYS A CA 1
ATOM 1386 C C . LYS A 1 186 ? 32.906 -4.704 39.827 1.00 58.53 186 LYS A C 1
ATOM 1388 O O . LYS A 1 186 ? 32.809 -4.832 38.610 1.00 58.53 186 LYS A O 1
ATOM 1393 N N . ARG A 1 187 ? 32.962 -3.525 40.457 1.00 51.25 187 ARG A N 1
ATOM 1394 C CA . ARG A 1 187 ? 33.100 -2.202 39.830 1.00 51.25 187 ARG A CA 1
ATOM 1395 C C . ARG A 1 187 ? 34.109 -2.261 38.680 1.00 51.25 187 ARG A C 1
ATOM 1397 O O . ARG A 1 187 ? 35.317 -2.328 38.916 1.00 51.25 187 ARG A O 1
ATOM 1404 N N . LEU A 1 188 ? 33.609 -2.206 37.449 1.00 48.31 188 LEU A N 1
ATOM 1405 C CA . LEU A 1 188 ? 34.414 -1.852 36.288 1.00 48.31 188 LEU A CA 1
ATOM 1406 C C . LEU A 1 188 ? 34.901 -0.416 36.495 1.00 48.31 188 LEU A C 1
ATOM 1408 O O . LEU A 1 188 ? 34.118 0.489 36.786 1.00 48.31 188 LEU A O 1
ATOM 1412 N N . LYS A 1 189 ? 36.222 -0.244 36.444 1.00 56.94 189 LYS A N 1
ATOM 1413 C CA . LYS A 1 189 ? 36.884 1.052 36.568 1.00 56.94 189 LYS A CA 1
ATOM 1414 C C . LYS A 1 189 ? 36.404 1.963 35.439 1.00 56.94 189 LYS A C 1
ATOM 1416 O O . LYS A 1 189 ? 36.327 1.535 34.291 1.00 56.94 189 LYS A O 1
ATOM 1421 N N . ALA A 1 190 ? 36.085 3.197 35.817 1.00 58.03 190 ALA A N 1
ATOM 1422 C CA . ALA A 1 190 ? 35.641 4.269 34.944 1.00 58.03 190 ALA A CA 1
ATOM 1423 C C . ALA A 1 190 ? 36.548 4.403 33.713 1.00 58.03 190 ALA A C 1
ATOM 1425 O O . ALA A 1 190 ? 37.766 4.540 33.835 1.00 58.03 190 ALA A O 1
ATOM 1426 N N . ILE A 1 191 ? 35.930 4.353 32.537 1.00 60.50 191 ILE A N 1
ATOM 1427 C CA . ILE A 1 191 ? 36.546 4.745 31.274 1.00 60.50 191 ILE A CA 1
ATOM 1428 C C . ILE A 1 191 ? 36.641 6.278 31.308 1.00 60.50 191 ILE A C 1
ATOM 1430 O O . ILE A 1 191 ? 35.624 6.916 31.587 1.00 60.50 191 ILE A O 1
ATOM 1434 N N . PRO A 1 192 ? 37.819 6.886 31.085 1.00 58.09 192 PRO A N 1
ATOM 1435 C CA . PRO A 1 192 ? 37.939 8.333 31.050 1.00 58.09 192 PRO A CA 1
ATOM 1436 C C . PRO A 1 192 ? 37.123 8.889 29.883 1.00 58.09 192 PRO A C 1
ATOM 1438 O O . PRO A 1 192 ? 37.284 8.496 28.728 1.00 58.09 192 PRO A O 1
ATOM 1441 N N . GLU A 1 193 ? 36.224 9.794 30.239 1.00 60.84 193 GLU A N 1
ATOM 1442 C CA . GLU A 1 193 ? 35.369 10.586 29.373 1.00 60.84 193 GLU A CA 1
ATOM 1443 C C . GLU A 1 193 ? 36.243 11.400 28.407 1.00 60.84 193 GLU A C 1
ATOM 1445 O O . GLU A 1 193 ? 36.878 12.391 28.775 1.00 60.84 193 GLU A O 1
ATOM 1450 N N . ILE A 1 194 ? 36.341 10.940 27.158 1.00 57.72 194 ILE A N 1
ATOM 1451 C CA . ILE A 1 194 ? 37.011 11.682 26.092 1.00 57.72 194 ILE A CA 1
ATOM 1452 C C . ILE A 1 194 ? 36.068 12.820 25.701 1.00 57.72 194 ILE A C 1
ATOM 1454 O O . ILE A 1 194 ? 35.204 12.660 24.840 1.00 57.72 194 ILE A O 1
ATOM 1458 N N . ASN A 1 195 ? 36.247 13.971 26.349 1.00 52.34 195 ASN A N 1
ATOM 1459 C CA . ASN A 1 195 ? 35.730 15.257 25.899 1.00 52.34 195 ASN A CA 1
ATOM 1460 C C . ASN A 1 195 ? 36.315 15.566 24.513 1.00 52.34 195 ASN A C 1
ATOM 1462 O O . ASN A 1 195 ? 37.352 16.217 24.381 1.00 52.34 195 ASN A O 1
ATOM 1466 N N . ARG A 1 196 ? 35.667 15.062 23.457 1.00 55.38 196 ARG A N 1
ATOM 1467 C CA . ARG A 1 196 ? 35.874 15.549 22.093 1.00 55.38 196 ARG A CA 1
ATOM 1468 C C . ARG A 1 196 ? 35.311 16.962 22.040 1.00 55.38 196 ARG A C 1
ATOM 1470 O O . ARG A 1 196 ? 34.101 17.148 21.957 1.00 55.38 196 ARG A O 1
ATOM 1477 N N . GLY A 1 197 ? 36.215 17.933 22.141 1.00 53.44 197 GLY A N 1
ATOM 1478 C CA . GLY A 1 197 ? 35.926 19.336 21.898 1.00 53.44 197 GLY A CA 1
ATOM 1479 C C . GLY A 1 197 ? 35.172 19.486 20.582 1.00 53.44 197 GLY A C 1
ATOM 1480 O O . GLY A 1 197 ? 35.598 18.980 19.545 1.00 53.44 197 GLY A O 1
ATOM 1481 N N . VAL A 1 198 ? 34.017 20.136 20.661 1.00 62.31 198 VAL A N 1
ATOM 1482 C CA . VAL A 1 198 ? 33.266 20.583 19.494 1.00 62.31 198 VAL A CA 1
ATOM 1483 C C . VAL A 1 198 ? 34.146 21.596 18.771 1.00 62.31 198 VAL A C 1
ATOM 1485 O O . VAL A 1 198 ? 34.528 22.613 19.349 1.00 62.31 198 VAL A O 1
ATOM 1488 N N . ASP A 1 199 ? 34.507 21.276 17.533 1.00 58.97 199 ASP A N 1
ATOM 1489 C CA . ASP A 1 199 ? 35.352 22.109 16.684 1.00 58.97 199 ASP A CA 1
ATOM 1490 C C . ASP A 1 199 ? 34.670 23.478 16.472 1.00 58.97 199 ASP A C 1
ATOM 1492 O O . ASP A 1 199 ? 33.569 23.527 15.907 1.00 58.97 199 ASP A O 1
ATOM 1496 N N . PRO A 1 200 ? 35.267 24.605 16.904 1.00 66.81 200 PRO A N 1
ATOM 1497 C CA . PRO A 1 200 ? 34.626 25.922 16.839 1.00 66.81 200 PRO A CA 1
ATOM 1498 C C . PRO A 1 200 ? 34.343 26.393 15.402 1.00 66.81 200 PRO A C 1
ATOM 1500 O O . PRO A 1 200 ? 33.551 27.312 15.200 1.00 66.81 200 PRO A O 1
ATOM 1503 N N . ALA A 1 201 ? 34.932 25.741 14.394 1.00 60.28 201 ALA A N 1
ATOM 1504 C CA . ALA A 1 201 ? 34.693 26.029 12.983 1.00 60.28 201 ALA A CA 1
ATOM 1505 C C . ALA A 1 201 ? 33.257 25.707 12.520 1.00 60.28 201 ALA A C 1
ATOM 1507 O O . ALA A 1 201 ? 32.753 26.357 11.603 1.00 60.28 201 ALA A O 1
ATOM 1508 N N . LEU A 1 202 ? 32.567 24.749 13.155 1.00 56.69 202 LEU A N 1
ATOM 1509 C CA . LEU A 1 202 ? 31.191 24.392 12.776 1.00 56.69 202 LEU A CA 1
ATOM 1510 C C . LEU A 1 202 ? 30.148 25.402 13.277 1.00 56.69 202 LEU A C 1
ATOM 1512 O O . LEU A 1 202 ? 29.067 25.513 12.697 1.00 56.69 202 LEU A O 1
ATOM 1516 N N . THR A 1 203 ? 30.471 26.183 14.306 1.00 60.62 203 THR A N 1
ATOM 1517 C CA . THR A 1 203 ? 29.542 27.163 14.886 1.00 60.62 203 THR A CA 1
ATOM 1518 C C . THR A 1 203 ? 29.419 28.429 14.023 1.00 60.62 203 THR A C 1
ATOM 1520 O O . THR A 1 203 ? 28.366 29.065 14.004 1.00 60.62 203 THR A O 1
ATOM 1523 N N . GLU A 1 204 ? 30.449 28.770 13.240 1.00 63.31 204 GLU A N 1
ATOM 1524 C CA . GLU A 1 204 ? 30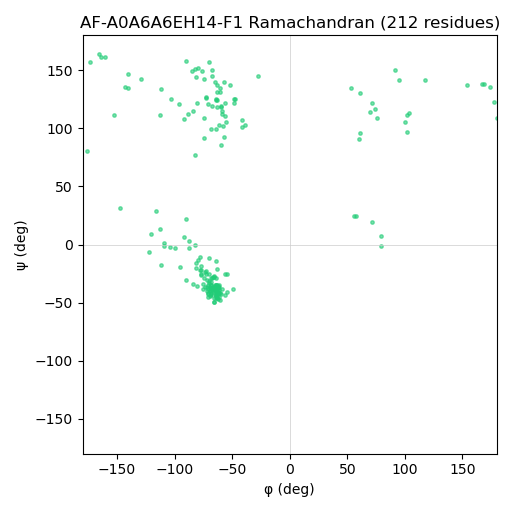.469 29.967 12.380 1.00 63.31 204 GLU A CA 1
ATOM 1525 C C . GLU A 1 204 ? 29.541 29.830 11.150 1.00 63.31 204 GLU A C 1
ATOM 1527 O O . GLU A 1 204 ? 28.955 30.813 10.690 1.00 63.31 204 GLU A O 1
ATOM 1532 N N . ILE A 1 205 ? 29.338 28.608 10.638 1.00 59.72 205 ILE A N 1
ATOM 1533 C CA . ILE A 1 205 ? 28.515 28.359 9.437 1.00 59.72 205 ILE A CA 1
ATOM 1534 C C . ILE A 1 205 ? 27.024 28.582 9.727 1.00 59.72 205 ILE A C 1
ATOM 1536 O O . ILE A 1 205 ? 26.320 29.176 8.908 1.00 59.72 205 ILE A O 1
ATOM 1540 N N . HIS A 1 206 ? 26.542 28.199 10.913 1.00 60.75 206 HIS A N 1
ATOM 1541 C CA . HIS A 1 206 ? 25.139 28.421 11.278 1.00 60.75 206 HIS A CA 1
ATOM 1542 C C . HIS A 1 206 ? 24.795 29.903 11.468 1.00 60.75 206 HIS A C 1
ATOM 1544 O O . HIS A 1 206 ? 23.671 30.312 11.178 1.00 60.75 206 HIS A O 1
ATOM 1550 N N . ARG A 1 207 ? 25.756 30.741 11.876 1.00 64.44 207 ARG A N 1
ATOM 1551 C CA . ARG A 1 207 ? 25.512 32.175 12.090 1.00 64.44 207 ARG A CA 1
ATOM 1552 C C . ARG A 1 207 ? 25.275 32.942 10.787 1.00 64.44 207 ARG A C 1
ATOM 1554 O O . ARG A 1 207 ? 24.485 33.879 10.770 1.00 64.44 207 ARG A O 1
ATOM 1561 N N . ARG A 1 208 ? 25.917 32.541 9.682 1.00 65.38 208 ARG A N 1
ATOM 1562 C CA . ARG A 1 208 ? 25.759 33.226 8.384 1.00 65.38 208 ARG A CA 1
ATOM 1563 C C . ARG A 1 208 ? 24.409 32.976 7.716 1.00 65.38 208 ARG A C 1
ATOM 1565 O O . ARG A 1 208 ? 23.963 33.828 6.957 1.00 65.38 208 ARG A O 1
ATOM 1572 N N . HIS A 1 209 ? 23.746 31.858 8.006 1.00 64.44 209 HIS A N 1
ATOM 1573 C CA . HIS A 1 209 ? 22.439 31.569 7.413 1.00 64.44 209 HIS A CA 1
ATOM 1574 C C . HIS A 1 209 ? 21.289 32.360 8.048 1.00 64.44 209 HIS A C 1
ATOM 1576 O O . HIS A 1 209 ? 20.300 32.616 7.370 1.00 64.44 209 HIS A O 1
ATOM 1582 N N . HIS A 1 210 ? 21.421 32.797 9.305 1.00 63.97 210 HIS A N 1
ATOM 1583 C CA . HIS A 1 210 ? 20.338 33.500 9.998 1.00 63.97 210 HIS A CA 1
ATOM 1584 C C . HIS A 1 210 ? 20.250 35.001 9.654 1.00 63.97 210 HIS A C 1
ATOM 1586 O O . HIS A 1 210 ? 19.192 35.596 9.809 1.00 63.97 210 HIS A O 1
ATOM 1592 N N . ASN A 1 211 ? 21.323 35.609 9.139 1.00 60.00 211 ASN A N 1
ATOM 1593 C CA . ASN A 1 211 ? 21.354 37.041 8.796 1.00 60.00 211 ASN A CA 1
ATOM 1594 C C . ASN A 1 211 ? 20.967 37.346 7.336 1.00 60.00 211 ASN A C 1
ATOM 1596 O O . ASN A 1 211 ? 21.120 38.477 6.897 1.00 60.00 211 ASN A O 1
ATOM 1600 N N . ASN A 1 212 ? 20.526 36.346 6.567 1.00 55.59 212 ASN A N 1
ATOM 1601 C CA . ASN A 1 212 ? 20.171 36.498 5.147 1.00 55.59 212 ASN A CA 1
ATOM 1602 C C . ASN A 1 212 ? 18.660 36.316 4.890 1.00 55.59 212 ASN A C 1
ATOM 1604 O O . ASN A 1 212 ? 18.253 36.107 3.749 1.00 55.59 212 ASN A O 1
ATOM 1608 N N . LEU A 1 213 ? 17.847 36.326 5.954 1.00 55.34 213 LEU A N 1
ATOM 1609 C CA . LEU A 1 213 ? 16.384 36.189 5.904 1.00 55.34 213 LEU A CA 1
ATOM 1610 C C . LEU A 1 213 ? 15.622 37.392 6.502 1.00 55.34 213 LEU A C 1
ATOM 1612 O O . LEU A 1 213 ? 14.401 37.314 6.628 1.00 55.34 213 LEU A O 1
ATOM 1616 N N . GLU A 1 214 ? 16.311 38.489 6.822 1.00 51.34 214 GLU A N 1
ATOM 1617 C CA . GLU A 1 214 ? 15.706 39.814 7.062 1.00 51.34 214 GLU A CA 1
ATOM 1618 C C . GLU A 1 214 ? 16.040 40.749 5.897 1.00 51.34 214 GLU A C 1
ATOM 1620 O O . GLU A 1 214 ? 15.135 41.506 5.478 1.00 51.34 214 GLU A O 1
#

Secondary structure (DSSP, 8-state):
----HHHHHHHHHHTSGGGGTT-EEEE-TTT--HHHHHHHHHTT-EEEE----S--HHHHHHHHHHHHHHHHHHHHHHHHHHHHHHHHHHHHHHHHHHHHHHHHHHHHHTTS-SS-------------------------------SSHHHHHHHHHHHHHHHHHHTT-------PPP---PPP---PPPPP----PPPTHHHHHHHHHHTT--

Nearest PDB structures (foldseek):
  7u32-assembly1_J  TM=5.679E-01  e=2.265E+00  Visna/maedi virus EV1 KV1772